Protein AF-A0A0U2VQ79-F1 (afdb_monomer)

Sequence (353 aa):
MLGYTDGTPLDPVVLANYLMDNFPAPSTFLPGEWYLNDLLTRLITDKTAINVFLTDQSNSLQKAWNPIYDEMVNNYYGYTTEMDSLVSRTLLIIQKDGTPLDSVALLKLFKQNVIDMHGTQDFPSPYGVKVWLETLVNENKISGEFGDEQRTALSYNIEQAVREYNNAYWGYDNDTTLPNYFIEYFLGSDHKTPLTNAQIESNILDAAKGWGFYKIYDFFNSGISGGVFYDLSTFSESQKATARVDLSKIFKLLVQFYYDKNFDYTQTPSPFTGANHIWTFFNTKNGSTIGLPTDVDSMYNLFKAQVTQTDLINETTHYSVVAKYLKSLYRFNILGILSVSGELRNWKKWEGQ

Foldseek 3Di:
DPQDDFQDDDDPVSVVVVCVVPFPDDDPVPNRVVVVVVVVVCCVPVVPVVVVVVVVVVVVLLVLQPVVLVLLQVLAQQDQPPDDFLCSQQQVVPPHGLDHDDSVVSVVVNQVCLVVQQPPSSRHHPRNSSVSSVCCVVVVSRCPVVSVVNVVVLLVLLVVLLVLLLLQAQQPDCVPQADPLCQVQFHDPVSRHGDPSVSSVVSLVVVCVVVGSSNNRVCQPPCDPSHSVNSSVRSSVVSLVVLLVLLVLVVVQCCVQPAQDADQPPDPPDPDPCNQVVQLQDDPPRRGNVPGDPGSVSSSVSSSVRVVVDPQADPPCRSSCNSVVSVQQWDQDPVRDIDGGDPVVVVSVVVVD

Mean predicted aligned error: 9.18 Å

pLDDT: mean 86.06, std 10.97, range [53.12, 98.69]

Solvent-accessible surface area (backbone atoms only — not comparable to full-atom values): 19772 Å² total; per-residue (Å²): 110,92,97,60,66,88,54,48,82,91,52,67,66,60,52,48,50,52,50,62,76,70,47,72,78,69,44,101,88,40,64,43,70,62,54,50,50,50,49,51,51,46,48,69,71,70,33,60,68,54,51,52,51,53,48,50,52,52,53,51,49,51,63,60,42,50,63,54,51,55,48,43,60,75,39,37,31,14,76,51,80,94,57,85,28,70,52,42,64,58,56,39,74,83,57,55,62,40,49,76,87,49,71,68,62,36,52,54,49,36,55,50,48,21,62,78,44,59,49,39,92,92,34,42,32,77,55,24,42,67,57,50,54,50,44,36,62,77,68,37,36,41,73,40,52,34,21,50,52,37,49,48,56,50,52,51,51,52,54,49,53,53,50,52,47,56,75,33,41,35,46,63,88,49,90,88,53,58,58,67,66,52,44,70,38,41,27,39,98,80,65,70,50,69,49,54,69,69,57,27,49,51,42,50,57,58,55,24,73,80,77,42,47,26,41,51,36,37,41,41,66,29,89,45,88,81,5,50,57,38,40,49,52,54,33,31,52,50,40,50,54,55,50,38,56,49,49,44,56,50,47,54,52,43,57,74,76,46,57,78,38,78,39,88,86,80,62,84,74,62,96,44,93,54,48,66,62,60,45,34,73,41,32,92,68,69,38,17,30,64,76,44,62,92,45,55,67,57,40,46,55,47,32,64,67,38,44,71,78,32,87,76,33,44,100,84,50,42,38,45,48,48,41,61,53,55,57,42,34,43,45,64,48,99,82,69,47,81,43,74,21,60,59,53,36,50,52,57,56,58,74,74,107

Structure (mmCIF, N/CA/C/O backbone):
data_AF-A0A0U2VQ79-F1
#
_entry.id   AF-A0A0U2VQ79-F1
#
loop_
_atom_site.group_PDB
_atom_site.id
_atom_site.type_symbol
_atom_site.label_atom_id
_atom_site.label_alt_id
_atom_site.label_comp_id
_atom_site.label_asym_id
_atom_site.label_entity_id
_atom_site.label_seq_id
_atom_site.pdbx_PDB_ins_code
_atom_site.Cartn_x
_atom_site.Cartn_y
_atom_site.Cartn_z
_atom_site.occupancy
_atom_site.B_iso_or_equiv
_atom_site.auth_seq_id
_atom_site.auth_comp_id
_atom_site.auth_asym_id
_atom_site.auth_atom_id
_atom_site.pdbx_PDB_model_num
ATOM 1 N N . MET A 1 1 ? 28.833 4.837 -39.004 1.00 56.28 1 MET A N 1
ATOM 2 C CA . MET A 1 1 ? 29.258 4.845 -40.424 1.00 56.28 1 MET A CA 1
ATOM 3 C C . MET A 1 1 ? 29.910 6.184 -40.705 1.00 56.28 1 MET A C 1
ATOM 5 O O . MET A 1 1 ? 29.446 7.175 -40.156 1.00 56.28 1 MET A O 1
ATOM 9 N N . LEU A 1 2 ? 30.977 6.230 -41.503 1.00 53.84 2 LEU A N 1
ATOM 10 C CA . LEU A 1 2 ? 31.525 7.514 -41.949 1.00 53.84 2 LEU A CA 1
ATOM 11 C C . LEU A 1 2 ? 30.471 8.242 -42.800 1.00 53.84 2 LEU A C 1
ATOM 13 O O . LEU A 1 2 ? 29.786 7.603 -43.593 1.00 53.84 2 LEU A O 1
ATOM 17 N N . GLY A 1 3 ? 30.310 9.549 -42.584 1.00 56.59 3 GLY A N 1
ATOM 18 C CA . GLY A 1 3 ? 29.323 10.372 -43.296 1.00 56.59 3 GLY A CA 1
ATOM 19 C C . GLY A 1 3 ? 27.893 10.315 -42.748 1.00 56.59 3 GLY A C 1
ATOM 20 O O . GLY A 1 3 ? 27.002 10.893 -43.361 1.00 56.59 3 GLY A O 1
ATOM 21 N N . TYR A 1 4 ? 27.662 9.652 -41.608 1.00 67.06 4 TYR A N 1
ATOM 22 C CA . TYR A 1 4 ? 26.324 9.477 -41.052 1.00 67.06 4 TYR A CA 1
ATOM 23 C C . TYR A 1 4 ? 26.182 9.996 -39.620 1.00 67.06 4 TYR A C 1
ATOM 25 O O . TYR A 1 4 ? 27.063 9.770 -38.790 1.00 67.06 4 TYR A O 1
ATOM 33 N N . THR A 1 5 ? 25.058 10.652 -39.333 1.00 71.38 5 THR A N 1
ATOM 34 C CA . THR A 1 5 ? 24.719 11.173 -38.003 1.00 71.38 5 THR A CA 1
ATOM 35 C C . THR A 1 5 ? 23.802 10.195 -37.274 1.00 71.38 5 THR A C 1
ATOM 37 O O . THR A 1 5 ? 22.747 9.827 -37.792 1.00 71.38 5 THR A O 1
ATOM 40 N N . ASP A 1 6 ? 24.189 9.790 -36.064 1.00 70.06 6 ASP A N 1
ATOM 41 C CA . ASP A 1 6 ? 23.361 8.950 -35.191 1.00 70.06 6 ASP A CA 1
ATOM 42 C C . ASP A 1 6 ? 21.943 9.538 -35.033 1.00 70.06 6 ASP A C 1
ATOM 44 O O . ASP A 1 6 ? 21.767 10.752 -34.937 1.00 70.06 6 ASP A O 1
ATOM 48 N N . GLY A 1 7 ? 20.920 8.679 -35.016 1.00 72.62 7 GLY A N 1
ATOM 49 C CA . GLY A 1 7 ? 19.528 9.101 -34.827 1.00 72.62 7 GLY A CA 1
ATOM 50 C C . GLY A 1 7 ? 18.811 9.635 -36.072 1.00 72.62 7 GLY A C 1
ATOM 51 O O . GLY A 1 7 ? 17.642 10.003 -35.978 1.00 72.62 7 GLY A O 1
ATOM 52 N N . THR A 1 8 ? 19.457 9.653 -37.240 1.00 78.50 8 THR A N 1
ATOM 53 C CA . THR A 1 8 ? 18.813 10.004 -38.522 1.00 78.50 8 THR A CA 1
ATOM 54 C C . THR A 1 8 ? 18.366 8.738 -39.279 1.00 78.50 8 THR A C 1
ATOM 56 O O . THR A 1 8 ? 18.708 7.646 -38.833 1.00 78.50 8 THR A O 1
ATOM 59 N N . PRO A 1 9 ? 17.549 8.812 -40.354 1.00 79.12 9 PRO A N 1
ATOM 60 C CA . PRO A 1 9 ? 17.255 7.680 -41.253 1.00 79.12 9 PRO A CA 1
ATOM 61 C C . PRO A 1 9 ? 18.354 7.477 -42.306 1.00 79.12 9 PRO A C 1
ATOM 63 O O . PRO A 1 9 ? 18.990 8.443 -42.731 1.00 79.12 9 PRO A O 1
ATOM 66 N N . LEU A 1 10 ? 18.694 6.226 -42.650 1.00 78.00 10 LEU A N 1
ATOM 67 C CA . LEU A 1 10 ? 19.773 5.951 -43.613 1.00 78.00 10 LEU A CA 1
ATOM 68 C C . LEU A 1 10 ? 19.286 6.366 -44.999 1.00 78.00 10 LEU A C 1
ATOM 70 O O . LEU A 1 10 ? 18.358 5.751 -45.517 1.00 78.00 10 LEU A O 1
ATOM 74 N N . ASP A 1 11 ? 19.903 7.393 -45.583 1.00 80.19 11 ASP A N 1
ATOM 75 C CA . ASP A 1 11 ? 19.581 7.855 -46.932 1.00 80.19 11 ASP A CA 1
ATOM 76 C C . ASP A 1 11 ? 20.452 7.108 -47.962 1.00 80.19 11 ASP A C 1
ATOM 78 O O . ASP A 1 11 ? 21.676 7.300 -47.991 1.00 80.19 11 ASP A O 1
ATOM 82 N N . PRO A 1 12 ? 19.853 6.259 -48.821 1.00 75.62 12 PRO A N 1
ATOM 83 C CA . PRO A 1 12 ? 20.589 5.524 -49.843 1.00 75.62 12 PRO A CA 1
ATOM 84 C C . PRO A 1 12 ? 21.322 6.430 -50.836 1.00 75.62 12 PRO A C 1
ATOM 86 O O . PRO A 1 12 ? 22.370 6.036 -51.340 1.00 75.62 12 PRO A O 1
ATOM 89 N N . VAL A 1 13 ? 20.805 7.632 -51.114 1.00 79.25 13 VAL A N 1
ATOM 90 C CA . VAL A 1 13 ? 21.426 8.602 -52.029 1.00 79.25 13 VAL A CA 1
ATOM 91 C C . VAL A 1 13 ? 22.680 9.191 -51.397 1.00 79.25 13 VAL A C 1
ATOM 93 O O . VAL A 1 13 ? 23.719 9.261 -52.046 1.00 79.25 13 VAL A O 1
ATOM 96 N N . VAL A 1 14 ? 22.619 9.556 -50.114 1.00 79.31 14 VAL A N 1
ATOM 97 C CA . VAL A 1 14 ? 23.795 10.034 -49.367 1.00 79.31 14 VAL A CA 1
ATOM 98 C C . VAL A 1 14 ? 24.856 8.940 -49.282 1.00 79.31 14 VAL A C 1
ATOM 100 O O . VAL A 1 14 ? 26.033 9.209 -49.513 1.00 79.31 14 VAL A O 1
ATOM 103 N N . LEU A 1 15 ? 24.447 7.697 -49.008 1.00 75.56 15 LEU A N 1
ATOM 104 C CA . LEU A 1 15 ? 25.361 6.559 -48.946 1.00 75.56 15 LEU A CA 1
ATOM 105 C C . LEU A 1 15 ? 26.009 6.275 -50.311 1.00 75.56 15 LEU A C 1
ATOM 107 O O . LEU A 1 15 ? 27.212 6.026 -50.378 1.00 75.56 15 LEU A O 1
ATOM 111 N N . ALA A 1 16 ? 25.230 6.343 -51.393 1.00 74.38 16 ALA A N 1
ATOM 112 C CA . ALA A 1 16 ? 25.722 6.174 -52.756 1.00 74.38 16 ALA A CA 1
ATOM 113 C C . ALA A 1 16 ? 26.708 7.283 -53.145 1.00 74.38 16 ALA A C 1
ATOM 115 O O . ALA A 1 16 ? 27.793 6.973 -53.631 1.00 74.38 16 ALA A O 1
ATOM 116 N N . ASN A 1 17 ? 26.383 8.549 -52.863 1.00 74.75 17 ASN A N 1
ATOM 117 C CA . ASN A 1 17 ? 27.276 9.681 -53.119 1.00 74.75 17 ASN A CA 1
ATOM 118 C C . ASN A 1 17 ? 28.575 9.553 -52.318 1.00 74.75 17 ASN A C 1
ATOM 120 O O . ASN A 1 17 ? 29.653 9.678 -52.883 1.00 74.75 17 ASN A O 1
ATOM 124 N N . TYR A 1 18 ? 28.495 9.200 -51.031 1.00 76.12 18 TYR A N 1
ATOM 125 C CA . TYR A 1 18 ? 29.682 8.964 -50.211 1.00 76.12 18 TYR A CA 1
ATOM 126 C C . TYR A 1 18 ? 30.560 7.844 -50.784 1.00 76.12 18 TYR A C 1
ATOM 128 O O . TYR A 1 18 ? 31.778 7.996 -50.867 1.00 76.12 18 TYR A O 1
ATOM 136 N N . LEU A 1 19 ? 29.957 6.726 -51.204 1.00 74.81 19 LEU A N 1
ATOM 137 C CA . LEU A 1 19 ? 30.685 5.630 -51.842 1.00 74.81 19 LEU A CA 1
ATOM 138 C C . LEU A 1 19 ? 31.345 6.074 -53.148 1.00 74.81 19 LEU A C 1
ATOM 140 O O . LEU A 1 19 ? 32.495 5.713 -53.363 1.00 74.81 19 LEU A O 1
ATOM 144 N N . MET A 1 20 ? 30.654 6.854 -53.984 1.00 72.06 20 MET A N 1
ATOM 145 C CA . MET A 1 20 ? 31.192 7.386 -55.240 1.00 72.06 20 MET A CA 1
ATOM 146 C C . MET A 1 20 ? 32.350 8.363 -55.009 1.00 72.06 20 MET A C 1
ATOM 148 O O . MET A 1 20 ? 33.389 8.230 -55.651 1.00 72.06 20 MET A O 1
ATOM 152 N N . ASP A 1 21 ? 32.202 9.291 -54.064 1.00 74.81 21 ASP A N 1
ATOM 153 C CA . ASP A 1 21 ? 33.193 10.329 -53.757 1.00 74.81 21 ASP A CA 1
ATOM 154 C C . ASP A 1 21 ? 34.465 9.762 -53.109 1.00 74.81 21 ASP A C 1
ATOM 156 O O . ASP A 1 21 ? 35.544 10.345 -53.221 1.00 74.81 21 ASP A O 1
ATOM 160 N N . ASN A 1 22 ? 34.348 8.621 -52.423 1.00 71.06 22 ASN A N 1
ATOM 161 C CA . ASN A 1 22 ? 35.454 7.959 -51.728 1.00 71.06 22 ASN A CA 1
ATOM 162 C C . ASN A 1 22 ? 35.944 6.695 -52.452 1.00 71.06 22 ASN A C 1
ATOM 164 O O . ASN A 1 22 ? 36.830 6.002 -51.941 1.00 71.06 22 ASN A O 1
ATOM 168 N N . PHE A 1 23 ? 35.396 6.378 -53.631 1.00 68.69 23 PHE A N 1
ATOM 169 C CA . PHE A 1 23 ? 35.892 5.266 -54.432 1.00 68.69 23 PHE A CA 1
ATOM 170 C C . PHE A 1 23 ? 37.221 5.653 -55.095 1.00 68.69 23 PHE A C 1
ATOM 172 O O . PHE A 1 23 ? 37.345 6.763 -55.620 1.00 68.69 23 PHE A O 1
ATOM 179 N N . PRO A 1 24 ? 38.236 4.770 -55.107 1.00 63.78 24 PRO A N 1
ATOM 180 C CA . PRO A 1 24 ? 39.500 5.073 -55.764 1.00 63.78 24 PRO A CA 1
ATOM 181 C C . PRO A 1 24 ? 39.287 5.413 -57.245 1.00 63.78 24 PRO A C 1
ATOM 183 O O . PRO A 1 24 ? 38.556 4.718 -57.954 1.00 63.78 24 PRO A O 1
ATOM 186 N N . ALA A 1 25 ? 39.952 6.480 -57.705 1.00 60.94 25 ALA A N 1
ATOM 187 C CA . ALA A 1 25 ? 39.868 6.932 -59.088 1.00 60.94 25 ALA A CA 1
ATOM 188 C C . ALA A 1 25 ? 40.227 5.785 -60.055 1.00 60.94 25 ALA A C 1
ATOM 190 O O . ALA A 1 25 ? 41.195 5.055 -59.800 1.00 60.94 25 ALA A O 1
ATOM 191 N N . PRO A 1 26 ? 39.477 5.614 -61.160 1.00 57.09 26 PRO A N 1
ATOM 192 C CA . PRO A 1 26 ? 39.727 4.532 -62.097 1.00 57.09 26 PRO A CA 1
ATOM 193 C C . PRO A 1 26 ? 41.162 4.609 -62.624 1.00 57.09 26 PRO A C 1
ATOM 195 O O . PRO A 1 26 ? 41.611 5.639 -63.124 1.00 57.09 26 PRO A O 1
ATOM 198 N N . SER A 1 27 ? 41.885 3.497 -62.506 1.00 59.81 27 SER A N 1
ATOM 199 C CA . SER A 1 27 ? 43.214 3.324 -63.093 1.00 59.81 27 SER A CA 1
ATOM 200 C C . SER A 1 27 ? 43.153 2.226 -64.147 1.00 59.81 27 SER A C 1
ATOM 202 O O . SER A 1 27 ? 42.237 1.404 -64.148 1.00 59.81 27 SER A O 1
ATOM 204 N N . THR A 1 28 ? 44.158 2.148 -65.019 1.00 56.41 28 THR A N 1
ATOM 205 C CA . THR A 1 28 ? 44.289 1.065 -66.010 1.00 56.41 28 THR A CA 1
ATOM 206 C C . THR A 1 28 ? 44.325 -0.342 -65.393 1.00 56.41 28 THR A C 1
ATOM 208 O O . THR A 1 28 ? 44.163 -1.318 -66.118 1.00 56.41 28 THR A O 1
ATOM 211 N N . PHE A 1 29 ? 44.492 -0.456 -64.069 1.00 53.12 29 PHE A N 1
ATOM 212 C CA . PHE A 1 29 ? 44.513 -1.708 -63.307 1.00 53.12 29 PHE A CA 1
ATOM 213 C C . PHE A 1 29 ? 43.265 -1.938 -62.434 1.00 53.12 29 PHE A C 1
ATOM 215 O O . PHE A 1 29 ? 43.094 -3.031 -61.900 1.00 53.12 29 PHE A O 1
ATOM 222 N N . LEU A 1 30 ? 42.387 -0.940 -62.288 1.00 55.38 30 LEU A N 1
ATOM 223 C CA . LEU A 1 30 ? 41.153 -1.007 -61.499 1.00 55.38 30 LEU A CA 1
ATOM 224 C C . LEU A 1 30 ? 40.016 -0.349 -62.299 1.00 55.38 30 LEU A C 1
ATOM 226 O O . LEU A 1 30 ? 39.848 0.872 -62.211 1.00 55.38 30 LEU A O 1
ATOM 230 N N . PRO A 1 31 ? 39.232 -1.118 -63.084 1.00 54.91 31 PRO A N 1
ATOM 231 C CA . PRO A 1 31 ? 38.035 -0.604 -63.744 1.00 54.91 31 PRO A CA 1
ATOM 232 C C . PRO A 1 31 ? 36.967 -0.337 -62.670 1.00 54.91 31 PRO A C 1
ATOM 234 O O . PRO A 1 31 ? 36.171 -1.211 -62.331 1.00 54.91 31 PRO A O 1
ATOM 237 N N . GLY A 1 32 ? 37.020 0.862 -62.082 1.00 58.91 32 GLY A N 1
ATOM 238 C CA . GLY A 1 32 ? 36.344 1.230 -60.831 1.00 58.91 32 GLY A CA 1
ATOM 239 C C . GLY A 1 32 ? 34.851 0.889 -60.759 1.00 58.91 32 GLY A C 1
ATOM 240 O O . GLY A 1 32 ? 34.392 0.419 -59.724 1.00 58.91 32 GLY A O 1
ATOM 241 N N . GLU A 1 33 ? 34.103 1.020 -61.856 1.00 59.50 33 GLU A N 1
ATOM 242 C CA . GLU A 1 33 ? 32.654 0.750 -61.880 1.00 59.50 33 GLU A CA 1
ATOM 243 C C . GLU A 1 33 ? 32.308 -0.748 -61.798 1.00 59.50 33 GLU A C 1
ATOM 245 O O . GLU A 1 33 ? 31.389 -1.144 -61.080 1.00 59.50 33 GLU A O 1
ATOM 250 N N . TRP A 1 34 ? 33.072 -1.607 -62.483 1.00 64.06 34 TRP A N 1
ATOM 251 C CA . TRP A 1 34 ? 32.856 -3.060 -62.464 1.00 64.06 34 TRP A CA 1
ATOM 252 C C . TRP A 1 34 ? 33.259 -3.674 -61.126 1.00 64.06 34 TRP A C 1
ATOM 254 O O . TRP A 1 34 ? 32.593 -4.585 -60.639 1.00 64.06 34 TRP A O 1
ATOM 264 N N . TYR A 1 35 ? 34.316 -3.141 -60.511 1.00 66.50 35 TYR A N 1
ATOM 265 C CA . TYR A 1 35 ? 34.757 -3.570 -59.188 1.00 66.50 35 TYR A CA 1
ATOM 266 C C . TYR A 1 35 ? 33.767 -3.151 -58.092 1.00 66.50 35 TYR A C 1
ATOM 268 O O . TYR A 1 35 ? 33.509 -3.928 -57.178 1.00 66.50 35 TYR A O 1
ATOM 276 N N . LEU A 1 36 ? 33.158 -1.962 -58.200 1.00 69.50 36 LEU A N 1
ATOM 277 C CA . LEU A 1 36 ? 32.074 -1.542 -57.308 1.00 69.50 36 LEU A CA 1
ATOM 278 C C . LEU A 1 36 ? 30.842 -2.451 -57.448 1.00 69.50 36 LEU A C 1
ATOM 280 O O . LEU A 1 36 ? 30.275 -2.862 -56.439 1.00 69.50 36 LEU A O 1
ATOM 284 N N . ASN A 1 37 ? 30.449 -2.806 -58.675 1.00 73.69 37 ASN A N 1
ATOM 285 C CA . ASN A 1 37 ? 29.340 -3.732 -58.914 1.00 73.69 37 ASN A CA 1
ATOM 286 C C . ASN A 1 37 ? 29.623 -5.133 -58.335 1.00 73.69 37 ASN A C 1
ATOM 288 O O . ASN A 1 37 ? 28.789 -5.673 -57.607 1.00 73.69 37 ASN A O 1
ATOM 292 N N . ASP A 1 38 ? 30.813 -5.696 -58.578 1.00 74.19 38 ASP A N 1
ATOM 293 C CA . ASP A 1 38 ? 31.221 -6.979 -57.987 1.00 74.19 38 ASP A CA 1
ATOM 294 C C . ASP A 1 38 ? 31.243 -6.914 -56.451 1.00 74.19 38 ASP A C 1
ATOM 296 O O . ASP A 1 38 ? 30.706 -7.797 -55.785 1.00 74.19 38 ASP A O 1
ATOM 300 N N . LEU A 1 39 ? 31.770 -5.829 -55.872 1.00 75.06 39 LEU A N 1
ATOM 301 C CA . LEU A 1 39 ? 31.784 -5.603 -54.425 1.00 75.06 39 LEU A CA 1
ATOM 302 C C . LEU A 1 39 ? 30.369 -5.554 -53.834 1.00 75.06 39 LEU A C 1
ATOM 304 O O . LEU A 1 39 ? 30.097 -6.247 -52.854 1.00 75.06 39 LEU A O 1
ATOM 308 N N . LEU A 1 40 ? 29.462 -4.764 -54.417 1.00 77.00 40 LEU A N 1
ATOM 309 C CA . LEU A 1 40 ? 28.067 -4.668 -53.972 1.00 77.00 40 LEU A CA 1
ATOM 310 C C . LEU A 1 40 ? 27.341 -6.009 -54.134 1.00 77.00 40 LEU A C 1
ATOM 312 O O . LEU A 1 40 ? 26.642 -6.448 -53.220 1.00 77.00 40 LEU A O 1
ATOM 316 N N . THR A 1 41 ? 27.565 -6.703 -55.251 1.00 80.12 41 THR A N 1
ATOM 317 C CA . THR A 1 41 ? 27.016 -8.041 -55.500 1.00 80.12 41 THR A CA 1
ATOM 318 C C . THR A 1 41 ? 27.511 -9.035 -54.450 1.00 80.12 41 THR A C 1
ATOM 320 O O . THR A 1 41 ? 26.708 -9.766 -53.867 1.00 80.12 41 THR A O 1
ATOM 323 N N . ARG A 1 42 ? 28.808 -9.035 -54.122 1.00 78.19 42 ARG A N 1
ATOM 324 C CA . ARG A 1 42 ? 29.381 -9.886 -53.068 1.00 78.19 42 ARG A CA 1
ATOM 325 C C . ARG A 1 42 ? 28.838 -9.532 -51.686 1.00 78.19 42 ARG A C 1
ATOM 327 O O . ARG A 1 42 ? 28.465 -10.447 -50.958 1.00 78.19 42 ARG A O 1
ATOM 334 N N . LEU A 1 43 ? 28.711 -8.246 -51.347 1.00 75.62 43 LEU A N 1
ATOM 335 C CA . LEU A 1 43 ? 28.105 -7.790 -50.087 1.00 75.62 43 LEU A CA 1
ATOM 336 C C . LEU A 1 43 ? 26.675 -8.323 -49.913 1.00 75.62 43 LEU A C 1
ATOM 338 O O . LEU A 1 43 ? 26.330 -8.804 -48.833 1.00 75.62 43 LEU A O 1
ATOM 342 N N . ILE A 1 44 ? 25.868 -8.287 -50.978 1.00 79.50 44 ILE A N 1
ATOM 343 C CA . ILE A 1 44 ? 24.479 -8.769 -50.975 1.00 79.5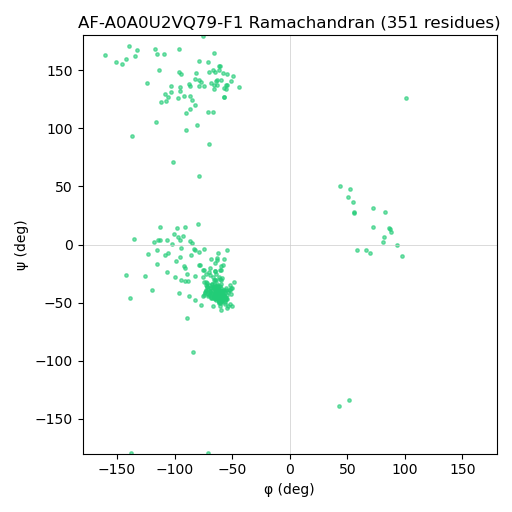0 44 ILE A CA 1
ATOM 344 C C . ILE A 1 44 ? 24.407 -10.306 -50.924 1.00 79.50 44 ILE A C 1
ATOM 346 O O . ILE A 1 44 ? 23.538 -10.858 -50.244 1.00 79.50 44 ILE A O 1
ATOM 350 N N . THR A 1 45 ? 25.303 -11.004 -51.631 1.00 82.50 45 THR A N 1
ATOM 351 C CA . THR A 1 45 ? 25.208 -12.461 -51.843 1.00 82.50 45 THR A CA 1
ATOM 352 C C . THR A 1 45 ? 25.862 -13.279 -50.723 1.00 82.50 45 THR A C 1
ATOM 354 O O . THR A 1 45 ? 25.262 -14.238 -50.247 1.00 82.50 45 THR A O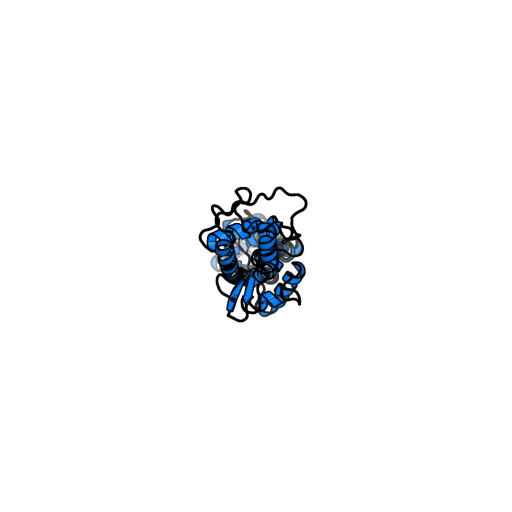 1
ATOM 357 N N . ASP A 1 46 ? 27.062 -12.896 -50.272 1.00 83.19 46 ASP A N 1
ATOM 358 C CA . ASP A 1 46 ? 27.802 -13.555 -49.178 1.00 83.19 46 ASP A CA 1
ATOM 359 C C . ASP A 1 46 ? 27.156 -13.244 -47.814 1.00 83.19 46 ASP A C 1
ATOM 361 O O . ASP A 1 46 ? 27.082 -14.087 -46.923 1.00 83.19 46 ASP A O 1
ATOM 365 N N . LYS A 1 47 ? 26.614 -12.027 -47.654 1.00 81.44 47 LYS A N 1
ATOM 366 C CA . LYS A 1 47 ? 25.989 -11.512 -46.420 1.00 81.44 47 LYS A CA 1
ATOM 367 C C . LYS A 1 47 ? 26.894 -11.486 -45.186 1.00 81.44 47 LYS A C 1
ATOM 369 O O . LYS A 1 47 ? 26.472 -10.937 -44.175 1.00 81.44 47 LYS A O 1
ATOM 374 N N . THR A 1 48 ? 28.129 -11.990 -45.239 1.00 86.00 48 THR A N 1
ATOM 375 C CA . THR A 1 48 ? 29.065 -11.982 -44.103 1.00 86.00 48 THR A CA 1
ATOM 376 C C . THR A 1 48 ? 29.222 -10.583 -43.498 1.00 86.00 48 THR A C 1
ATOM 378 O O . THR A 1 48 ? 28.997 -10.405 -42.304 1.00 86.00 48 THR A O 1
ATOM 381 N N . ALA A 1 49 ? 29.504 -9.562 -44.314 1.00 78.06 49 ALA A N 1
ATOM 382 C CA . ALA A 1 49 ? 29.631 -8.181 -43.836 1.00 78.06 49 ALA A CA 1
ATOM 383 C C . ALA A 1 49 ? 28.315 -7.612 -43.270 1.00 78.06 49 ALA A C 1
ATOM 385 O O . ALA A 1 49 ? 28.335 -6.896 -42.271 1.00 78.06 49 ALA A O 1
ATOM 386 N N . ILE A 1 50 ? 27.171 -7.964 -43.869 1.00 82.25 50 ILE A N 1
ATOM 387 C CA . ILE A 1 50 ? 25.843 -7.564 -43.378 1.00 82.25 50 ILE A CA 1
ATOM 388 C C . ILE A 1 50 ? 25.585 -8.196 -42.005 1.00 82.25 50 ILE A C 1
ATOM 390 O O . ILE A 1 50 ? 25.163 -7.508 -41.083 1.00 82.25 50 ILE A O 1
ATOM 394 N N . ASN A 1 51 ? 25.890 -9.481 -41.831 1.00 86.75 51 ASN A N 1
ATOM 395 C CA . ASN A 1 51 ? 25.715 -10.186 -40.562 1.00 86.75 51 ASN A CA 1
ATOM 396 C C . ASN A 1 51 ? 26.641 -9.643 -39.465 1.00 86.75 51 ASN A C 1
ATOM 398 O O . ASN A 1 51 ? 26.205 -9.510 -38.321 1.00 86.75 51 ASN A O 1
ATOM 402 N N . VAL A 1 52 ? 27.887 -9.290 -39.802 1.00 87.75 52 VAL A N 1
ATOM 403 C CA . VAL A 1 52 ? 28.804 -8.602 -38.876 1.00 87.75 52 VAL A CA 1
ATOM 404 C C . VAL A 1 52 ? 28.213 -7.258 -38.455 1.00 87.75 52 VAL A C 1
ATOM 406 O O . VAL A 1 52 ? 28.075 -7.007 -37.263 1.00 87.75 52 VAL A O 1
ATOM 409 N N . PHE A 1 53 ? 27.755 -6.444 -39.410 1.00 84.06 53 PHE A N 1
ATOM 410 C CA . PHE A 1 53 ? 27.107 -5.167 -39.114 1.00 84.06 53 PHE A CA 1
ATOM 411 C C . PHE A 1 53 ? 25.876 -5.330 -38.209 1.00 84.06 53 PHE A C 1
ATOM 413 O O . PHE A 1 53 ? 25.752 -4.625 -37.211 1.00 84.06 53 PHE A O 1
ATOM 420 N N . LEU A 1 54 ? 24.983 -6.279 -38.508 1.00 85.75 54 LEU A N 1
ATOM 421 C CA . LEU A 1 54 ? 23.798 -6.557 -37.688 1.00 85.75 54 LEU A CA 1
ATOM 422 C C . LEU A 1 54 ? 24.171 -7.019 -36.272 1.00 85.75 54 LEU A C 1
ATOM 424 O O . LEU A 1 54 ? 23.530 -6.618 -35.298 1.00 85.75 54 LEU A O 1
ATOM 428 N N . THR A 1 55 ? 25.228 -7.824 -36.148 1.00 89.31 55 THR A N 1
ATOM 429 C CA . THR A 1 55 ? 25.766 -8.257 -34.852 1.00 89.31 55 THR A CA 1
ATOM 430 C C . THR A 1 55 ? 26.301 -7.065 -34.061 1.00 89.31 55 THR A C 1
ATOM 432 O O . THR A 1 55 ? 25.973 -6.914 -32.884 1.00 89.31 55 THR A O 1
ATOM 435 N N . ASP A 1 56 ? 27.047 -6.168 -34.707 1.00 87.38 56 ASP A N 1
ATOM 436 C CA . ASP A 1 56 ? 27.566 -4.949 -34.084 1.00 87.38 56 ASP A CA 1
ATOM 437 C C . ASP A 1 56 ? 26.442 -4.007 -33.637 1.00 87.38 56 ASP A C 1
ATOM 439 O O . ASP A 1 56 ? 26.494 -3.478 -32.525 1.00 87.38 56 ASP A O 1
ATOM 443 N N . GLN A 1 57 ? 25.386 -3.846 -34.445 1.00 85.00 57 GLN A N 1
ATOM 444 C CA . GLN A 1 57 ? 24.197 -3.081 -34.056 1.00 85.00 57 GLN A CA 1
ATOM 445 C C . GLN A 1 57 ? 23.508 -3.698 -32.832 1.00 85.00 57 GLN A C 1
ATOM 447 O O . GLN A 1 57 ? 23.180 -2.984 -31.884 1.00 85.00 57 GLN A O 1
ATOM 452 N N . SER A 1 58 ? 23.341 -5.025 -32.805 1.00 86.75 58 SER A N 1
ATOM 453 C CA . SER A 1 58 ? 22.754 -5.719 -31.653 1.00 86.75 58 SER A CA 1
ATOM 454 C C . SER A 1 58 ? 23.601 -5.544 -30.388 1.00 86.75 58 SER A C 1
ATOM 456 O O . SER A 1 58 ? 23.060 -5.249 -29.322 1.00 86.75 58 SER A O 1
ATOM 458 N N . ASN A 1 59 ? 24.926 -5.663 -30.503 1.00 88.38 59 ASN A N 1
ATOM 459 C CA . ASN A 1 59 ? 25.858 -5.455 -29.395 1.00 88.38 59 ASN A CA 1
ATOM 460 C C . ASN A 1 59 ? 25.838 -4.007 -28.889 1.00 88.38 59 ASN A C 1
ATOM 462 O O . ASN A 1 59 ? 25.876 -3.773 -27.682 1.00 88.38 59 ASN A O 1
ATOM 466 N N . SER A 1 60 ? 25.765 -3.029 -29.795 1.00 86.88 60 SER A N 1
ATOM 467 C CA . SER A 1 60 ? 25.662 -1.613 -29.437 1.00 86.88 60 SER A CA 1
ATOM 468 C C . SER A 1 60 ? 24.359 -1.310 -28.702 1.00 86.88 60 SER A C 1
ATOM 470 O O . SER A 1 60 ? 24.375 -0.606 -27.696 1.00 86.88 60 SER A O 1
ATOM 472 N N . LEU A 1 61 ? 23.240 -1.869 -29.165 1.00 89.69 61 LEU A N 1
ATOM 473 C CA . LEU A 1 61 ? 21.952 -1.701 -28.502 1.00 89.69 61 LEU A CA 1
ATOM 474 C C . LEU A 1 61 ? 21.943 -2.340 -27.110 1.00 89.69 61 LEU A C 1
ATOM 476 O O . LEU A 1 61 ? 21.468 -1.717 -26.170 1.00 89.69 61 LEU A O 1
ATOM 480 N N . GLN A 1 62 ? 22.520 -3.534 -26.945 1.00 89.94 62 GLN A N 1
ATOM 481 C CA . GLN A 1 62 ? 22.645 -4.156 -25.622 1.00 89.94 62 GLN A CA 1
ATOM 482 C C . GLN A 1 62 ? 23.455 -3.278 -24.655 1.00 89.94 62 GLN A C 1
ATOM 484 O O . GLN A 1 62 ? 23.076 -3.119 -23.497 1.00 89.94 62 GLN A O 1
ATOM 489 N N . LYS A 1 63 ? 24.551 -2.670 -25.129 1.00 90.44 63 LYS A N 1
ATOM 490 C CA . LYS A 1 63 ? 25.363 -1.744 -24.323 1.00 90.44 63 LYS A CA 1
ATOM 491 C C . LYS A 1 63 ? 24.590 -0.492 -23.910 1.00 90.44 63 LYS A C 1
ATOM 493 O O . LYS A 1 63 ? 24.777 -0.038 -22.789 1.00 90.44 63 LYS A O 1
ATOM 498 N N . ALA A 1 64 ? 23.743 0.044 -24.789 1.00 90.44 64 ALA A N 1
ATOM 499 C CA . ALA A 1 64 ? 22.879 1.180 -24.470 1.00 90.44 64 ALA A CA 1
ATOM 500 C C . ALA A 1 64 ? 21.726 0.794 -23.529 1.00 90.44 64 ALA A C 1
ATOM 502 O O . ALA A 1 64 ? 21.317 1.602 -22.711 1.00 90.44 64 ALA A O 1
ATOM 503 N N . TRP A 1 65 ? 21.221 -0.439 -23.623 1.00 93.94 65 TRP A N 1
ATOM 504 C CA . TRP A 1 65 ? 20.110 -0.943 -22.815 1.00 93.94 65 TRP A CA 1
ATOM 505 C C . TRP A 1 65 ? 20.486 -1.226 -21.357 1.00 93.94 65 TRP A C 1
ATOM 507 O O . TRP A 1 65 ? 19.705 -0.920 -20.464 1.00 93.94 65 TRP A O 1
ATOM 517 N N . ASN A 1 66 ? 21.662 -1.808 -21.098 1.00 91.94 66 ASN A N 1
ATOM 518 C CA . ASN A 1 66 ? 22.015 -2.254 -19.744 1.00 91.94 66 ASN A CA 1
ATOM 519 C C . ASN A 1 66 ? 21.920 -1.138 -18.678 1.00 91.94 66 ASN A C 1
ATOM 521 O O . ASN A 1 66 ? 21.272 -1.382 -17.666 1.00 91.94 66 ASN A O 1
ATOM 525 N N . PRO A 1 67 ? 22.453 0.085 -18.892 1.00 91.00 67 PRO A N 1
ATOM 526 C CA . PRO A 1 67 ? 22.315 1.164 -17.911 1.00 91.00 67 PRO A CA 1
ATOM 527 C C . PRO A 1 67 ? 20.859 1.576 -17.655 1.00 91.00 67 PRO A C 1
ATOM 529 O O . PRO A 1 67 ? 20.496 1.850 -16.517 1.00 91.00 67 PRO A O 1
ATOM 532 N N . ILE A 1 68 ? 20.021 1.574 -18.699 1.00 94.44 68 ILE A N 1
ATOM 533 C CA . ILE A 1 68 ? 18.580 1.872 -18.605 1.00 94.44 68 ILE A CA 1
ATOM 534 C C . ILE A 1 68 ? 17.902 0.847 -17.710 1.00 94.44 68 ILE A C 1
ATOM 536 O O . ILE A 1 68 ? 17.187 1.197 -16.776 1.00 94.44 68 ILE A O 1
ATOM 540 N N . TYR A 1 69 ? 18.168 -0.428 -17.981 1.00 94.75 69 TYR A N 1
ATOM 541 C CA . TYR A 1 69 ? 17.629 -1.528 -17.205 1.00 94.75 69 TYR A CA 1
ATOM 542 C C . TYR A 1 69 ? 18.070 -1.462 -15.737 1.00 94.75 69 TYR A C 1
ATOM 544 O O . TYR A 1 69 ? 17.233 -1.593 -14.847 1.00 94.75 69 TYR A O 1
ATOM 552 N N . ASP A 1 70 ? 19.356 -1.217 -15.478 1.00 93.38 70 ASP A N 1
ATOM 553 C CA . ASP A 1 70 ? 19.887 -1.117 -14.116 1.00 93.38 70 ASP A CA 1
ATOM 554 C C . ASP A 1 70 ? 19.225 0.038 -13.344 1.00 93.38 70 ASP A C 1
ATOM 556 O O . ASP A 1 70 ? 18.840 -0.120 -12.184 1.00 93.38 70 ASP A O 1
ATOM 560 N N . GLU A 1 71 ? 19.026 1.191 -13.988 1.00 93.12 71 GLU A N 1
ATOM 561 C CA . GLU A 1 71 ? 18.341 2.331 -13.375 1.00 93.12 71 GLU A CA 1
ATOM 562 C C . GLU A 1 71 ? 16.851 2.050 -13.127 1.00 93.12 71 GLU A C 1
ATOM 564 O O . GLU A 1 71 ? 16.330 2.402 -12.065 1.00 93.12 71 GLU A O 1
ATOM 569 N N . MET A 1 72 ? 16.172 1.361 -14.050 1.00 94.25 72 MET A N 1
ATOM 570 C CA . MET A 1 72 ? 14.785 0.925 -13.858 1.00 94.25 72 MET A CA 1
ATOM 571 C C . MET A 1 72 ? 14.663 -0.014 -12.658 1.00 94.25 72 MET A C 1
ATOM 573 O O . MET A 1 72 ? 13.806 0.200 -11.807 1.00 94.25 72 MET A O 1
ATOM 577 N N . VAL A 1 73 ? 15.539 -1.019 -12.547 1.00 94.38 73 VAL A N 1
ATOM 578 C CA . VAL A 1 73 ? 15.546 -1.968 -11.421 1.00 94.38 73 VAL A CA 1
ATOM 579 C C . VAL A 1 73 ? 15.702 -1.245 -10.082 1.00 94.38 73 VAL A C 1
ATOM 581 O O . VAL A 1 73 ? 15.034 -1.610 -9.116 1.00 94.38 73 VAL A O 1
ATOM 584 N N . ASN A 1 74 ? 16.531 -0.201 -10.023 1.00 92.31 74 ASN A N 1
ATOM 585 C CA . ASN A 1 74 ? 16.752 0.571 -8.797 1.00 92.31 74 ASN A CA 1
ATOM 586 C C . ASN A 1 74 ? 15.547 1.422 -8.371 1.00 92.31 74 ASN A C 1
ATOM 588 O O . ASN A 1 74 ? 15.438 1.759 -7.194 1.00 92.31 74 ASN A O 1
ATOM 592 N N . ASN A 1 75 ? 14.659 1.772 -9.302 1.00 93.81 75 ASN A N 1
ATOM 593 C CA . ASN A 1 75 ? 13.488 2.609 -9.031 1.00 93.81 75 ASN A CA 1
ATOM 594 C C . ASN A 1 75 ? 12.172 1.818 -9.018 1.00 93.81 75 ASN A C 1
ATOM 596 O O . ASN A 1 75 ? 11.138 2.366 -8.657 1.00 93.81 75 ASN A O 1
ATOM 600 N N . TYR A 1 76 ? 12.192 0.540 -9.395 1.00 95.88 76 TYR A N 1
ATOM 601 C CA . TYR A 1 76 ? 10.996 -0.280 -9.546 1.00 95.88 76 TYR A CA 1
ATOM 602 C C . TYR A 1 76 ? 10.572 -0.948 -8.232 1.00 95.88 76 TYR A C 1
ATOM 604 O O . TYR A 1 76 ? 11.271 -1.805 -7.685 1.00 95.88 76 TYR A O 1
ATOM 612 N N . TYR A 1 77 ? 9.381 -0.589 -7.751 1.00 96.94 77 TYR A N 1
ATOM 613 C CA . TYR A 1 77 ? 8.785 -1.081 -6.505 1.00 96.94 77 TYR A CA 1
ATOM 614 C C . TYR A 1 77 ? 7.737 -2.184 -6.734 1.00 96.94 77 TYR A C 1
ATOM 616 O O . TYR A 1 77 ? 7.054 -2.609 -5.801 1.00 96.94 77 TYR A O 1
ATOM 624 N N . GLY A 1 78 ? 7.623 -2.685 -7.968 1.00 95.69 78 GLY A N 1
ATOM 625 C CA . GLY A 1 78 ? 6.677 -3.746 -8.317 1.00 95.69 78 GLY A CA 1
ATOM 626 C C . GLY A 1 78 ? 5.342 -3.248 -8.846 1.00 95.69 78 GLY A C 1
ATOM 627 O O . GLY A 1 78 ? 4.490 -4.073 -9.145 1.00 95.69 78 GLY A O 1
ATOM 628 N N . TYR A 1 79 ? 5.136 -1.936 -8.941 1.00 94.50 79 TYR A N 1
ATOM 629 C CA . TYR A 1 79 ? 3.909 -1.362 -9.479 1.00 94.50 79 TYR A CA 1
ATOM 630 C C . TYR A 1 79 ? 4.029 -1.240 -11.004 1.00 94.50 79 TYR A C 1
ATOM 632 O O . TYR A 1 79 ? 5.068 -0.809 -11.505 1.00 94.50 79 TYR A O 1
ATOM 640 N N . THR A 1 80 ? 2.985 -1.611 -11.739 1.00 85.56 80 THR A N 1
ATOM 641 C CA . THR A 1 80 ? 2.917 -1.574 -13.214 1.00 85.56 80 THR A CA 1
ATOM 642 C C . THR A 1 80 ? 1.544 -1.158 -13.744 1.00 85.56 80 THR A C 1
ATOM 644 O O . THR A 1 80 ? 1.455 -0.604 -14.839 1.00 85.56 80 THR A O 1
ATOM 647 N N . THR A 1 81 ? 0.466 -1.381 -12.987 1.00 68.31 81 THR A N 1
ATOM 648 C CA . THR A 1 81 ? -0.877 -0.897 -13.335 1.00 68.31 81 THR A CA 1
ATOM 649 C C . THR A 1 81 ? -1.048 0.585 -12.999 1.00 68.31 81 THR A C 1
ATOM 651 O O . THR A 1 81 ? -0.592 1.028 -11.950 1.00 68.31 81 THR A O 1
ATOM 654 N N . GLU A 1 82 ? -1.759 1.322 -13.863 1.00 64.19 82 GLU A N 1
ATOM 655 C CA . GLU A 1 82 ? -2.108 2.753 -13.698 1.00 64.19 82 GLU A CA 1
ATOM 656 C C . GLU A 1 82 ? -0.941 3.741 -13.880 1.00 64.19 82 GLU A C 1
ATOM 658 O O . GLU A 1 82 ? -0.912 4.811 -13.278 1.00 64.19 82 GLU A O 1
ATOM 663 N N . MET A 1 83 ? 0.016 3.381 -14.739 1.00 69.00 83 MET A N 1
ATOM 664 C CA . MET A 1 83 ? 1.250 4.137 -14.940 1.00 69.00 83 MET A CA 1
ATOM 665 C C . MET A 1 83 ? 1.278 4.971 -16.219 1.00 69.00 83 MET A C 1
ATOM 667 O O . MET A 1 83 ? 1.045 4.466 -17.319 1.00 69.00 83 MET A O 1
ATOM 671 N N . ASP A 1 84 ? 1.659 6.234 -16.055 1.00 83.94 84 ASP A N 1
ATOM 672 C CA . ASP A 1 84 ? 1.746 7.267 -17.082 1.00 83.94 84 ASP A CA 1
ATOM 673 C C . ASP A 1 84 ? 3.195 7.696 -17.362 1.00 83.94 84 ASP A C 1
ATOM 675 O O . ASP A 1 84 ? 3.421 8.608 -18.159 1.00 83.94 84 ASP A O 1
ATOM 679 N N . SER A 1 85 ? 4.208 7.078 -16.757 1.00 91.50 85 SER A N 1
ATOM 680 C CA . SER A 1 85 ? 5.585 7.394 -17.128 1.00 91.50 85 SER A CA 1
ATOM 681 C C . SER A 1 85 ? 5.924 6.868 -18.527 1.00 91.50 85 SER A C 1
ATOM 683 O O . SER A 1 85 ? 5.437 5.820 -18.967 1.00 91.50 85 SER A O 1
ATOM 685 N N . LEU A 1 86 ? 6.806 7.571 -19.243 1.00 91.75 86 LEU A N 1
ATOM 686 C CA . LEU A 1 86 ? 7.313 7.131 -20.547 1.00 91.75 86 LEU A CA 1
ATOM 687 C C . LEU A 1 86 ? 7.901 5.714 -20.472 1.00 91.75 86 LEU A C 1
ATOM 689 O O . LEU A 1 86 ? 7.666 4.897 -21.362 1.00 91.75 86 LEU A O 1
ATOM 693 N N . VAL A 1 87 ? 8.630 5.409 -19.393 1.00 92.69 87 VAL A N 1
ATOM 694 C CA . VAL A 1 87 ? 9.193 4.078 -19.120 1.00 92.69 87 VAL A CA 1
ATOM 695 C C . VAL A 1 87 ? 8.082 3.040 -19.017 1.00 92.69 87 VAL A C 1
ATOM 697 O O . VAL A 1 87 ? 8.148 2.012 -19.691 1.00 92.69 87 VAL A O 1
ATOM 700 N N . SER A 1 88 ? 7.035 3.307 -18.241 1.00 91.38 88 SER A N 1
ATOM 701 C CA . SER A 1 88 ? 5.935 2.362 -18.066 1.00 91.38 88 SER A CA 1
ATOM 702 C C . SER A 1 88 ? 5.156 2.131 -19.363 1.00 91.38 88 SER A C 1
ATOM 704 O O . SER A 1 88 ? 4.926 0.983 -19.752 1.00 91.38 88 SER A O 1
ATOM 706 N N . ARG A 1 89 ? 4.859 3.205 -20.110 1.00 89.12 89 ARG A N 1
ATOM 707 C CA . ARG A 1 89 ? 4.132 3.137 -21.388 1.00 89.12 89 ARG A CA 1
ATOM 708 C C . ARG A 1 89 ? 4.901 2.486 -22.531 1.00 89.12 89 ARG A C 1
ATOM 710 O O . ARG A 1 89 ? 4.265 2.080 -23.496 1.00 89.12 89 ARG A O 1
ATOM 717 N N . THR A 1 90 ? 6.231 2.399 -22.469 1.00 91.62 90 THR A N 1
ATOM 718 C CA . THR A 1 90 ? 7.044 1.901 -23.598 1.00 91.62 90 THR A CA 1
ATOM 719 C C . THR A 1 90 ? 7.864 0.658 -23.268 1.00 91.62 90 THR A C 1
ATOM 721 O O . THR A 1 90 ? 7.966 -0.248 -24.100 1.00 91.62 90 THR A O 1
ATOM 724 N N . LEU A 1 91 ? 8.429 0.584 -22.062 1.00 92.81 91 LEU A N 1
ATOM 725 C CA . LEU A 1 91 ? 9.328 -0.487 -21.636 1.00 92.81 91 LEU A CA 1
ATOM 726 C C . LEU A 1 91 ? 8.622 -1.547 -20.789 1.00 92.81 91 LEU A C 1
ATOM 728 O O . LEU A 1 91 ? 9.042 -2.698 -20.843 1.00 92.81 91 LEU A O 1
ATOM 732 N N . LEU A 1 92 ? 7.550 -1.208 -20.059 1.00 90.94 92 LEU A N 1
ATOM 733 C CA . LEU A 1 92 ? 6.887 -2.118 -19.107 1.00 90.94 92 LEU A CA 1
ATOM 734 C C . LEU A 1 92 ? 5.464 -2.558 -19.503 1.00 90.94 92 LEU A C 1
ATOM 736 O O . LEU A 1 92 ? 4.765 -3.133 -18.678 1.00 90.94 92 LEU A O 1
ATOM 740 N N . ILE A 1 93 ? 5.043 -2.376 -20.761 1.00 81.31 93 ILE A N 1
ATOM 741 C CA . ILE A 1 93 ? 3.652 -2.584 -21.240 1.00 81.31 93 ILE A CA 1
ATOM 742 C C . ILE A 1 93 ? 3.000 -3.919 -20.823 1.00 81.31 93 ILE A C 1
ATOM 744 O O . ILE A 1 93 ? 1.782 -3.988 -20.674 1.00 81.31 93 ILE A O 1
ATOM 748 N N . ILE A 1 94 ? 3.773 -4.999 -20.679 1.00 77.31 94 ILE A N 1
ATOM 749 C CA . ILE A 1 94 ? 3.251 -6.333 -20.313 1.00 77.31 94 ILE A CA 1
ATOM 750 C C . ILE A 1 94 ? 3.727 -6.814 -18.942 1.00 77.31 94 ILE A C 1
ATOM 752 O O . ILE A 1 94 ? 3.481 -7.970 -18.581 1.00 77.31 94 ILE A O 1
ATOM 756 N N . GLN A 1 95 ? 4.471 -5.975 -18.223 1.00 89.12 95 GLN A N 1
ATOM 757 C CA . GLN A 1 95 ? 4.947 -6.324 -16.899 1.00 89.12 95 GLN A CA 1
ATOM 758 C C . GLN A 1 95 ? 3.731 -6.455 -15.982 1.00 89.12 95 GLN A C 1
ATOM 760 O O . GLN A 1 95 ? 2.785 -5.677 -16.069 1.00 89.12 95 GLN A O 1
ATOM 765 N N . LYS A 1 96 ? 3.732 -7.495 -15.149 1.00 90.19 96 LYS A N 1
ATOM 766 C CA . LYS A 1 96 ? 2.698 -7.686 -14.133 1.00 90.19 96 LYS A CA 1
ATOM 767 C C . LYS A 1 96 ? 3.188 -7.127 -12.812 1.00 90.19 96 LYS A C 1
ATOM 769 O O . LYS A 1 96 ? 4.379 -7.252 -12.505 1.00 90.19 96 LYS A O 1
ATOM 774 N N . ASP A 1 97 ? 2.267 -6.633 -12.000 1.00 92.50 97 ASP A N 1
ATOM 775 C CA . ASP A 1 97 ? 2.618 -6.159 -10.670 1.00 92.50 97 ASP A CA 1
ATOM 776 C C . ASP A 1 97 ? 3.282 -7.266 -9.836 1.00 92.50 97 ASP A C 1
ATOM 778 O O . ASP A 1 97 ? 3.013 -8.458 -10.021 1.00 92.50 97 ASP A O 1
ATOM 782 N N . GLY A 1 98 ? 4.203 -6.870 -8.960 1.00 91.44 98 GLY A N 1
ATOM 783 C CA . GLY A 1 98 ? 4.965 -7.762 -8.079 1.00 91.44 98 GLY A CA 1
ATOM 784 C C . GLY A 1 98 ? 5.996 -8.645 -8.790 1.00 91.44 98 GLY A C 1
ATOM 785 O O . GLY A 1 98 ? 6.814 -9.300 -8.143 1.00 91.44 98 GLY A O 1
ATOM 786 N N . THR A 1 99 ? 6.026 -8.663 -10.127 1.00 92.56 99 THR A N 1
ATOM 787 C CA . THR A 1 99 ? 6.972 -9.510 -10.863 1.00 92.56 99 THR A CA 1
ATOM 788 C C . THR A 1 99 ? 8.306 -8.797 -11.088 1.00 92.56 99 THR A C 1
ATOM 790 O O . THR A 1 99 ? 8.307 -7.610 -11.429 1.00 92.56 99 THR A O 1
ATOM 793 N N . PRO A 1 100 ? 9.452 -9.487 -10.920 1.00 93.56 100 PRO A N 1
ATOM 794 C CA . PRO A 1 100 ? 10.761 -8.903 -11.187 1.00 93.56 100 PRO A CA 1
ATOM 795 C C . PRO A 1 100 ? 10.915 -8.570 -12.674 1.00 93.56 100 PRO A C 1
ATOM 797 O O . PRO A 1 100 ? 10.371 -9.261 -13.540 1.00 93.56 100 PRO A O 1
ATOM 800 N N . LEU A 1 101 ? 11.685 -7.523 -12.969 1.00 94.25 101 LEU A N 1
ATOM 801 C CA . LEU A 1 101 ? 12.011 -7.157 -14.344 1.00 94.25 101 LEU A CA 1
ATOM 802 C C . LEU A 1 101 ? 12.931 -8.217 -14.970 1.00 94.25 101 LEU A C 1
ATOM 804 O O . LEU A 1 101 ? 13.862 -8.701 -14.326 1.00 94.25 101 LEU A O 1
ATOM 808 N N . ASP A 1 102 ? 12.686 -8.557 -16.236 1.00 94.00 102 ASP A N 1
ATOM 809 C CA . ASP A 1 102 ? 13.539 -9.448 -17.030 1.00 94.00 102 ASP A CA 1
ATOM 810 C C . ASP A 1 102 ? 14.133 -8.663 -18.203 1.00 94.00 102 ASP A C 1
ATOM 812 O O . ASP A 1 102 ? 13.459 -8.379 -19.194 1.00 94.00 102 ASP A O 1
ATOM 816 N N . SER A 1 103 ? 15.419 -8.328 -18.096 1.00 94.19 103 SER A N 1
ATOM 817 C CA . SER A 1 103 ? 16.139 -7.528 -19.095 1.00 94.19 103 SER A CA 1
ATOM 818 C C . SER A 1 103 ? 16.012 -8.073 -20.523 1.00 94.19 103 SER A C 1
ATOM 820 O O . SER A 1 103 ? 15.857 -7.301 -21.471 1.00 94.19 103 SER A O 1
ATOM 822 N N . VAL A 1 104 ? 16.053 -9.400 -20.695 1.00 92.56 104 VAL A N 1
ATOM 823 C CA . VAL A 1 104 ? 16.015 -10.043 -22.016 1.00 92.56 104 VAL A CA 1
ATOM 824 C C . VAL A 1 104 ? 14.604 -9.992 -22.587 1.00 92.56 104 VAL A C 1
ATOM 826 O O . VAL A 1 104 ? 14.429 -9.665 -23.765 1.00 92.56 104 VAL A O 1
ATOM 829 N N . ALA A 1 105 ? 13.598 -10.296 -21.765 1.00 93.38 105 ALA A N 1
ATOM 830 C CA . ALA A 1 105 ? 12.201 -10.246 -22.180 1.00 93.38 105 ALA A CA 1
ATOM 831 C C . ALA A 1 105 ? 11.767 -8.813 -22.529 1.00 93.38 105 ALA A C 1
ATOM 833 O O . ALA A 1 105 ? 11.174 -8.597 -23.590 1.00 93.38 105 ALA A O 1
ATOM 834 N N . LEU A 1 106 ? 12.130 -7.840 -21.689 1.00 94.31 106 LEU A N 1
ATOM 835 C CA . LEU A 1 106 ? 11.810 -6.427 -21.885 1.00 94.31 106 LEU A CA 1
ATOM 836 C C . LEU A 1 106 ? 12.482 -5.870 -23.144 1.00 94.31 106 LEU A C 1
ATOM 838 O O . LEU A 1 106 ? 11.800 -5.292 -23.987 1.00 94.31 106 LEU A O 1
ATOM 842 N N . LEU A 1 107 ? 13.782 -6.121 -23.353 1.00 93.38 107 LEU A N 1
ATOM 843 C CA . LEU A 1 107 ? 14.471 -5.661 -24.564 1.00 93.38 107 LEU A CA 1
ATOM 844 C C . LEU A 1 107 ? 13.887 -6.292 -25.834 1.00 93.38 107 LEU A C 1
ATOM 846 O O . LEU A 1 107 ? 13.771 -5.628 -26.867 1.00 93.38 107 LEU A O 1
ATOM 850 N N . LYS A 1 108 ? 13.530 -7.581 -25.786 1.00 92.62 108 LYS A N 1
ATOM 851 C CA . LYS A 1 108 ? 12.897 -8.268 -26.918 1.00 92.62 108 LYS A CA 1
ATOM 852 C C . LYS A 1 108 ? 11.557 -7.624 -27.270 1.00 92.62 108 LYS A C 1
ATOM 854 O O . LYS A 1 108 ? 11.305 -7.379 -28.448 1.00 92.62 108 LYS A O 1
ATOM 859 N N . LEU A 1 109 ? 10.723 -7.354 -26.270 1.00 92.75 109 LEU A N 1
ATOM 860 C CA . LEU A 1 109 ? 9.429 -6.717 -26.474 1.00 92.75 109 LEU A CA 1
ATOM 861 C C . LEU A 1 109 ? 9.580 -5.280 -26.974 1.00 92.75 109 LEU A C 1
ATOM 863 O O . LEU A 1 109 ? 8.934 -4.907 -27.946 1.00 92.75 109 LEU A O 1
ATOM 867 N N . PHE A 1 110 ? 10.474 -4.499 -26.367 1.00 93.81 110 PHE A N 1
ATOM 868 C CA . PHE A 1 110 ? 10.748 -3.130 -26.787 1.00 93.81 110 PHE A CA 1
ATOM 869 C C . PHE A 1 110 ? 11.167 -3.066 -28.260 1.00 93.81 110 PHE A C 1
ATOM 871 O O . PHE A 1 110 ? 10.615 -2.278 -29.021 1.00 93.81 110 PHE A O 1
ATOM 878 N N . LYS A 1 111 ? 12.074 -3.951 -28.701 1.00 92.44 111 LYS A N 1
ATOM 879 C CA . LYS A 1 111 ? 12.459 -4.067 -30.120 1.00 92.44 111 LYS A CA 1
ATOM 880 C C . LYS A 1 111 ? 11.257 -4.329 -31.025 1.00 92.44 111 LYS A C 1
ATOM 882 O O . LYS A 1 111 ? 11.157 -3.709 -32.079 1.00 92.44 111 LYS A O 1
ATOM 887 N N . GLN A 1 112 ? 10.377 -5.245 -30.623 1.00 93.25 112 GLN A N 1
ATOM 888 C CA . GLN A 1 112 ? 9.177 -5.570 -31.387 1.00 93.25 112 GLN A CA 1
ATOM 889 C C . GLN A 1 112 ? 8.240 -4.358 -31.479 1.00 93.25 112 GLN A C 1
ATOM 891 O O . GLN A 1 112 ? 7.842 -3.992 -32.576 1.00 93.25 112 GLN A O 1
ATOM 896 N N . ASN A 1 113 ? 7.989 -3.664 -30.368 1.00 93.62 113 ASN A N 1
ATOM 897 C CA . ASN A 1 113 ? 7.120 -2.488 -30.346 1.00 93.62 113 ASN A CA 1
ATOM 898 C C . ASN A 1 113 ? 7.702 -1.300 -31.127 1.00 93.62 113 ASN A C 1
ATOM 900 O O . ASN A 1 113 ? 6.964 -0.600 -31.808 1.00 93.62 113 ASN A O 1
ATOM 904 N N . VAL A 1 114 ? 9.021 -1.084 -31.093 1.00 93.81 114 VAL A N 1
ATOM 905 C CA . VAL A 1 114 ? 9.696 -0.073 -31.930 1.00 93.81 114 VAL A CA 1
ATOM 906 C C . VAL A 1 114 ? 9.484 -0.352 -33.418 1.00 93.81 114 VAL A C 1
ATOM 908 O O . VAL A 1 114 ? 9.291 0.579 -34.203 1.00 93.81 114 VAL A O 1
ATOM 911 N N . ILE A 1 115 ? 9.532 -1.629 -33.812 1.00 91.50 115 ILE A N 1
ATOM 912 C CA . ILE A 1 115 ? 9.215 -2.039 -35.179 1.00 91.50 115 ILE A CA 1
ATOM 913 C C . ILE A 1 115 ? 7.735 -1.786 -35.441 1.00 91.50 115 ILE A C 1
ATOM 915 O O . ILE A 1 115 ? 7.427 -1.073 -36.373 1.00 91.50 115 ILE A O 1
ATOM 919 N N . ASP A 1 116 ? 6.824 -2.280 -34.611 1.00 91.44 116 ASP A N 1
ATOM 920 C CA . ASP A 1 116 ? 5.391 -2.214 -34.909 1.00 91.44 116 ASP A CA 1
ATOM 921 C C . ASP A 1 116 ? 4.831 -0.777 -34.894 1.00 91.44 116 ASP A C 1
ATOM 923 O O . ASP A 1 116 ? 3.962 -0.442 -35.701 1.00 91.44 116 ASP A O 1
ATOM 927 N N . MET A 1 117 ? 5.351 0.093 -34.021 1.00 90.75 117 MET A N 1
ATOM 928 C CA . MET A 1 117 ? 4.868 1.469 -33.839 1.00 90.75 117 MET A CA 1
ATOM 929 C C . MET A 1 117 ? 5.589 2.505 -34.711 1.00 90.75 117 MET A C 1
ATOM 931 O O . MET A 1 117 ? 5.063 3.603 -34.896 1.00 90.75 117 MET A O 1
ATOM 935 N N . HIS A 1 118 ? 6.775 2.192 -35.247 1.00 86.94 118 HIS A N 1
ATOM 936 C CA . HIS A 1 118 ? 7.506 3.004 -36.232 1.00 86.94 118 HIS A CA 1
ATOM 937 C C . HIS A 1 118 ? 7.545 4.528 -35.954 1.00 86.94 118 HIS A C 1
ATOM 939 O O . HIS A 1 118 ? 7.262 5.336 -36.840 1.00 86.94 118 HIS A O 1
ATOM 945 N N . GLY A 1 119 ? 7.925 4.946 -34.741 1.00 83.19 119 GLY A N 1
ATOM 946 C CA . GLY A 1 119 ? 8.033 6.375 -34.404 1.00 83.19 119 GLY A CA 1
ATOM 947 C C . GLY A 1 119 ? 6.731 7.032 -33.923 1.00 83.19 119 GLY A C 1
ATOM 948 O O . GLY A 1 119 ? 6.635 8.258 -33.910 1.00 83.19 119 GLY A O 1
ATOM 949 N N . THR A 1 120 ? 5.716 6.240 -33.568 1.00 86.31 120 THR A N 1
ATOM 950 C CA . THR A 1 120 ? 4.435 6.712 -33.018 1.00 86.31 120 THR A CA 1
ATOM 951 C C . THR A 1 120 ? 4.212 6.188 -31.595 1.00 86.31 120 THR A C 1
ATOM 953 O O . THR A 1 120 ? 4.934 5.304 -31.143 1.00 86.31 120 THR A O 1
ATOM 956 N N . GLN A 1 121 ? 3.216 6.729 -30.878 1.00 82.88 121 GLN A N 1
ATOM 957 C CA . GLN A 1 121 ? 2.836 6.281 -29.524 1.00 82.88 121 GLN A CA 1
ATOM 958 C C . GLN A 1 121 ? 4.019 6.236 -28.539 1.00 82.88 121 GLN A C 1
ATOM 960 O O . GLN A 1 121 ? 4.238 5.236 -27.866 1.00 82.88 121 GLN A O 1
ATOM 965 N N . ASP A 1 122 ? 4.806 7.313 -28.498 1.00 89.56 122 ASP A N 1
ATOM 966 C CA . ASP A 1 122 ? 6.012 7.473 -27.670 1.00 89.56 122 ASP A CA 1
ATOM 967 C C . ASP A 1 122 ? 7.205 6.556 -28.011 1.00 89.56 122 ASP A C 1
ATOM 969 O O . ASP A 1 122 ? 8.299 6.742 -27.468 1.00 89.56 122 ASP A O 1
ATOM 973 N N . PHE A 1 123 ? 7.051 5.616 -28.949 1.00 92.94 123 PHE A N 1
ATOM 974 C CA . PHE A 1 123 ? 8.155 4.789 -29.425 1.00 92.94 123 PHE A CA 1
ATOM 975 C C . PHE A 1 123 ? 9.053 5.554 -30.401 1.00 92.94 123 PHE A C 1
ATOM 977 O O . PHE A 1 123 ? 8.553 6.257 -31.282 1.00 92.94 123 PHE A O 1
ATOM 984 N N . PRO A 1 124 ? 10.385 5.382 -30.320 1.00 93.50 124 PRO A N 1
ATOM 985 C CA . PRO A 1 124 ? 11.286 5.929 -31.322 1.00 93.50 124 PRO A CA 1
ATOM 986 C C . PRO A 1 124 ? 11.161 5.176 -32.650 1.00 93.50 124 PRO A C 1
ATOM 988 O O . PRO A 1 124 ? 10.801 4.000 -32.697 1.00 93.50 124 PRO A O 1
ATOM 991 N N . SER A 1 125 ? 11.550 5.824 -33.748 1.00 90.94 125 SER A N 1
ATOM 992 C CA . SER A 1 125 ? 11.853 5.104 -34.989 1.00 90.94 125 SER A CA 1
ATOM 993 C C . SER A 1 125 ? 13.030 4.138 -34.768 1.00 90.94 125 SER A C 1
ATOM 995 O O . SER A 1 125 ? 13.912 4.446 -33.961 1.00 90.94 125 SER A O 1
ATOM 997 N N . PRO A 1 126 ? 13.147 3.028 -35.528 1.00 89.12 126 PRO A N 1
ATOM 998 C CA . PRO A 1 126 ? 14.236 2.058 -35.354 1.00 89.12 126 PRO A CA 1
ATOM 999 C C . PRO A 1 126 ? 15.648 2.664 -35.363 1.00 89.12 126 PRO A C 1
ATOM 1001 O O . PRO A 1 126 ? 16.521 2.231 -34.616 1.00 89.12 126 PRO A O 1
ATOM 1004 N N . TYR A 1 127 ? 15.869 3.702 -36.171 1.00 86.19 127 TYR A N 1
ATOM 1005 C CA . TYR A 1 127 ? 17.149 4.409 -36.254 1.00 86.19 127 TYR A CA 1
ATOM 1006 C C . TYR A 1 127 ? 17.393 5.405 -35.100 1.00 86.19 127 TYR A C 1
ATOM 1008 O O . TYR A 1 127 ? 18.529 5.810 -34.866 1.00 86.19 127 TYR A O 1
ATOM 1016 N N . GLY A 1 128 ? 16.341 5.796 -34.374 1.00 89.19 128 GLY A N 1
ATOM 1017 C CA . GLY A 1 128 ? 16.374 6.748 -33.260 1.00 89.19 128 GLY A CA 1
ATOM 1018 C C . GLY A 1 128 ? 16.509 6.102 -31.879 1.00 89.19 128 GLY A C 1
ATOM 1019 O O . GLY A 1 128 ? 16.630 6.817 -30.890 1.00 89.19 128 GLY A O 1
ATOM 1020 N N . VAL A 1 129 ? 16.514 4.766 -31.793 1.00 92.06 129 VAL A N 1
ATOM 1021 C CA . VAL A 1 129 ? 16.487 4.024 -30.519 1.00 92.06 129 VAL A CA 1
ATOM 1022 C C . VAL A 1 129 ? 17.613 4.431 -29.574 1.00 92.06 129 VAL A C 1
ATOM 1024 O O . VAL A 1 129 ? 17.360 4.668 -28.399 1.00 92.06 129 VAL A O 1
ATOM 1027 N N . LYS A 1 130 ? 18.852 4.525 -30.070 1.00 87.56 130 LYS A N 1
ATOM 1028 C CA . LYS A 1 130 ? 20.005 4.880 -29.229 1.00 87.56 130 LYS A CA 1
ATOM 1029 C C . LYS A 1 130 ? 19.820 6.257 -28.584 1.00 87.56 130 LYS A C 1
ATOM 1031 O O . LYS A 1 130 ? 19.952 6.370 -27.373 1.00 87.56 130 LYS A O 1
ATOM 1036 N N . VAL A 1 131 ? 19.473 7.263 -29.391 1.00 89.00 131 VAL A N 1
ATOM 1037 C CA . VAL A 1 131 ? 19.250 8.639 -28.920 1.00 89.00 131 VAL A CA 1
ATOM 1038 C C . VAL A 1 131 ? 18.101 8.675 -27.917 1.00 89.00 131 VAL A C 1
ATOM 1040 O O . VAL A 1 131 ? 18.220 9.302 -26.876 1.00 89.00 131 VAL A O 1
ATOM 1043 N N . TRP A 1 132 ? 17.018 7.948 -28.185 1.00 93.62 132 TRP A N 1
ATOM 1044 C CA . TRP A 1 132 ? 15.876 7.875 -27.278 1.00 93.62 132 TRP A CA 1
ATOM 1045 C C . TRP A 1 132 ? 16.230 7.239 -25.924 1.00 93.62 132 TRP A C 1
ATOM 1047 O O . TRP A 1 132 ? 15.848 7.772 -24.887 1.00 93.62 132 TRP A O 1
ATOM 1057 N N . LEU A 1 133 ? 17.016 6.154 -25.907 1.00 93.06 133 LEU A N 1
ATOM 1058 C CA . LEU A 1 133 ? 17.508 5.558 -24.657 1.00 93.06 133 LEU A CA 1
ATOM 1059 C C . LEU A 1 133 ? 18.411 6.538 -23.891 1.00 93.06 133 LEU A C 1
ATOM 1061 O O . LEU A 1 133 ? 18.276 6.674 -22.680 1.00 93.06 133 LEU A O 1
ATOM 1065 N N . GLU A 1 134 ? 19.293 7.262 -24.586 1.00 88.12 134 GLU A N 1
ATOM 1066 C CA . GLU A 1 134 ? 20.126 8.308 -23.976 1.00 88.12 134 GLU A CA 1
ATOM 1067 C C . GLU A 1 134 ? 19.273 9.448 -23.39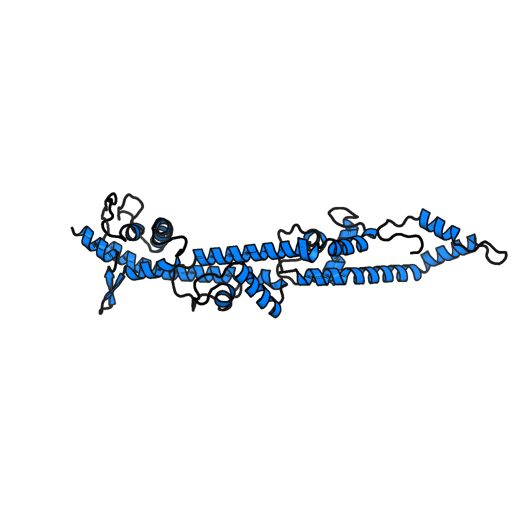4 1.00 88.12 134 GLU A C 1
ATOM 1069 O O . GLU A 1 134 ? 19.567 9.939 -22.305 1.00 88.12 134 GLU A O 1
ATOM 1074 N N . THR A 1 135 ? 18.186 9.837 -24.069 1.00 90.50 135 THR A N 1
ATOM 1075 C CA . THR A 1 135 ? 17.219 10.826 -23.573 1.00 90.50 135 THR A CA 1
ATOM 1076 C C . THR A 1 135 ? 16.566 10.385 -22.265 1.00 90.50 135 THR A C 1
ATOM 1078 O O . THR A 1 135 ? 16.427 11.217 -21.371 1.00 90.50 135 THR A O 1
ATOM 1081 N N . LEU A 1 136 ? 16.225 9.099 -22.097 1.00 92.94 136 LEU A N 1
ATOM 1082 C CA . LEU A 1 136 ? 15.635 8.617 -20.840 1.00 92.94 136 LEU A CA 1
ATOM 1083 C C . LEU A 1 136 ? 16.527 8.907 -19.625 1.00 92.94 136 LEU A C 1
ATOM 1085 O O . LEU A 1 136 ? 16.023 9.289 -18.570 1.00 92.94 136 LEU A O 1
ATOM 1089 N N . VAL A 1 137 ? 17.843 8.756 -19.784 1.00 86.00 137 VAL A N 1
ATOM 1090 C CA . VAL A 1 137 ? 18.822 9.036 -18.723 1.00 86.00 137 VAL A CA 1
ATOM 1091 C C . VAL A 1 137 ? 19.044 10.537 -18.586 1.00 86.00 137 VAL A C 1
ATOM 1093 O O . VAL A 1 137 ? 18.921 11.094 -17.498 1.00 86.00 137 VAL A O 1
ATOM 1096 N N . ASN A 1 138 ? 19.347 11.212 -19.697 1.00 88.25 138 ASN A N 1
ATOM 1097 C CA . ASN A 1 138 ? 19.740 12.621 -19.697 1.00 88.25 138 ASN A CA 1
ATOM 1098 C C . ASN A 1 138 ? 18.621 13.553 -19.215 1.00 88.25 138 ASN A C 1
ATOM 1100 O O . ASN A 1 138 ? 18.901 14.592 -18.622 1.00 88.25 138 ASN A O 1
ATOM 1104 N N . GLU A 1 139 ? 17.363 13.185 -19.457 1.00 92.31 139 GLU A N 1
ATOM 1105 C CA . GLU A 1 139 ? 16.186 13.938 -19.016 1.00 92.31 139 GLU A CA 1
ATOM 1106 C C . GLU A 1 139 ? 15.567 13.384 -17.729 1.00 92.31 139 GLU A C 1
ATOM 1108 O O . GLU A 1 139 ? 14.443 13.747 -17.381 1.00 92.31 139 GLU A O 1
ATOM 1113 N N . ASN A 1 140 ? 16.288 12.521 -17.004 1.00 91.69 140 ASN A N 1
ATOM 1114 C CA . ASN A 1 140 ? 15.860 11.988 -15.714 1.00 91.69 140 ASN A CA 1
ATOM 1115 C C . ASN A 1 140 ? 14.476 11.304 -15.770 1.00 91.69 140 ASN A C 1
ATOM 1117 O O . ASN A 1 140 ? 13.663 11.413 -14.850 1.00 91.69 140 ASN A O 1
ATOM 1121 N N . LYS A 1 141 ? 14.172 10.614 -16.874 1.00 94.50 141 LYS A N 1
ATOM 1122 C CA . LYS A 1 141 ? 12.878 9.945 -17.076 1.00 94.50 141 LYS A CA 1
ATOM 1123 C C . LYS A 1 141 ? 12.727 8.695 -16.217 1.00 94.50 141 LYS A C 1
ATOM 1125 O O . LYS A 1 141 ? 11.606 8.311 -15.900 1.00 94.50 141 LYS A O 1
ATOM 1130 N N . ILE A 1 142 ? 13.838 8.069 -15.831 1.00 93.88 142 ILE A N 1
ATOM 1131 C CA . ILE A 1 142 ? 13.824 6.834 -15.044 1.00 93.88 142 ILE A CA 1
ATOM 1132 C C . ILE A 1 142 ? 13.811 7.149 -13.545 1.00 93.88 142 ILE A C 1
ATOM 1134 O O . ILE A 1 142 ? 12.832 6.847 -12.873 1.00 93.88 142 ILE A O 1
ATOM 1138 N N . SER A 1 143 ? 14.849 7.786 -12.998 1.00 92.06 143 SER A N 1
ATOM 1139 C CA . SER A 1 143 ? 14.888 8.108 -11.559 1.00 92.06 143 SER A CA 1
ATOM 1140 C C . SER A 1 143 ? 13.988 9.281 -11.136 1.00 92.06 143 SER A C 1
ATOM 1142 O O . SER A 1 143 ? 13.588 9.356 -9.968 1.00 92.06 143 SER A O 1
ATOM 1144 N N . GLY A 1 144 ? 13.629 10.163 -12.075 1.00 93.75 144 GLY A N 1
ATOM 1145 C CA . GLY A 1 144 ? 12.612 11.203 -11.908 1.00 93.75 144 GLY A CA 1
ATOM 1146 C C . GLY A 1 144 ? 11.210 10.670 -12.174 1.00 93.75 144 GLY A C 1
ATOM 1147 O O . GLY A 1 144 ? 10.584 10.151 -11.266 1.00 93.75 144 GLY A O 1
ATOM 1148 N N . GLU A 1 145 ? 10.725 10.777 -13.413 1.00 93.31 145 GLU A N 1
ATOM 1149 C CA . GLU A 1 145 ? 9.319 10.507 -13.775 1.00 93.31 145 GLU A CA 1
ATOM 1150 C C . GLU A 1 145 ? 8.830 9.112 -13.335 1.00 93.31 145 GLU A C 1
ATOM 1152 O O . GLU A 1 145 ? 7.852 9.005 -12.597 1.00 93.31 145 GLU A O 1
ATOM 1157 N N . PHE A 1 146 ? 9.533 8.044 -13.721 1.00 94.75 146 PHE A N 1
ATOM 1158 C CA . PHE A 1 146 ? 9.185 6.679 -13.311 1.00 94.75 146 PHE A CA 1
ATOM 1159 C C . PHE A 1 146 ? 9.427 6.421 -11.813 1.00 94.75 146 PHE A C 1
ATOM 1161 O O . PHE A 1 146 ? 8.611 5.787 -11.149 1.00 94.75 146 PHE A O 1
ATOM 1168 N N . GLY A 1 147 ? 10.515 6.938 -11.242 1.00 94.50 147 GLY A N 1
ATOM 1169 C CA . GLY A 1 147 ? 10.786 6.822 -9.808 1.00 94.50 147 GLY A CA 1
ATOM 1170 C C . GLY A 1 147 ? 9.732 7.518 -8.939 1.00 94.50 147 GLY A C 1
ATOM 1171 O O . GLY A 1 147 ? 9.327 6.979 -7.911 1.00 94.50 147 GLY A O 1
ATOM 1172 N N . ASP A 1 148 ? 9.257 8.692 -9.353 1.00 94.12 148 ASP A N 1
ATOM 1173 C CA . ASP A 1 148 ? 8.194 9.450 -8.688 1.00 94.12 148 ASP A CA 1
ATOM 1174 C C . ASP A 1 148 ? 6.848 8.736 -8.797 1.00 94.12 148 ASP A C 1
ATOM 1176 O O . ASP A 1 148 ? 6.092 8.701 -7.827 1.00 94.12 148 ASP A O 1
ATOM 1180 N N . GLU A 1 149 ? 6.569 8.105 -9.935 1.00 94.12 149 GLU A N 1
ATOM 1181 C CA . GLU A 1 149 ? 5.404 7.239 -10.121 1.00 94.12 149 GLU A CA 1
ATOM 1182 C C . GLU A 1 149 ? 5.406 6.064 -9.124 1.00 94.12 149 GLU A C 1
ATOM 1184 O O . GLU A 1 149 ? 4.429 5.856 -8.402 1.00 94.12 149 GLU A O 1
ATOM 1189 N N . GLN A 1 150 ? 6.530 5.353 -8.989 1.00 96.06 150 GLN A N 1
ATOM 1190 C CA . GLN A 1 150 ? 6.673 4.235 -8.043 1.00 96.06 150 GLN A CA 1
ATOM 1191 C C . GLN A 1 150 ? 6.565 4.699 -6.580 1.00 96.06 150 GLN A C 1
ATOM 1193 O O . GLN A 1 150 ? 5.901 4.052 -5.764 1.00 96.06 150 GLN A O 1
ATOM 1198 N N . ARG A 1 151 ? 7.170 5.847 -6.242 1.00 95.00 151 ARG A N 1
ATOM 1199 C CA . ARG A 1 151 ? 7.051 6.474 -4.913 1.00 95.00 151 ARG A CA 1
ATOM 1200 C C . ARG A 1 151 ? 5.622 6.916 -4.606 1.00 95.00 151 ARG A C 1
ATOM 1202 O O . ARG A 1 151 ? 5.153 6.709 -3.491 1.00 95.00 151 ARG A O 1
ATOM 1209 N N . THR A 1 152 ? 4.910 7.468 -5.585 1.00 94.94 152 THR A N 1
ATOM 1210 C CA . THR A 1 152 ? 3.512 7.894 -5.425 1.00 94.94 152 THR A CA 1
ATOM 1211 C C . THR A 1 152 ? 2.610 6.700 -5.122 1.00 94.94 152 THR A C 1
ATOM 1213 O O . THR A 1 152 ? 1.814 6.760 -4.184 1.00 94.94 152 THR A O 1
ATOM 1216 N N . ALA A 1 153 ? 2.782 5.588 -5.844 1.00 95.00 153 ALA A N 1
ATOM 1217 C CA . ALA A 1 153 ? 2.044 4.352 -5.584 1.00 95.00 153 ALA A CA 1
ATOM 1218 C C . ALA A 1 153 ? 2.330 3.781 -4.179 1.00 95.00 153 ALA A C 1
ATOM 1220 O O . ALA A 1 153 ? 1.408 3.383 -3.463 1.00 95.00 153 ALA A O 1
ATOM 1221 N N . LEU A 1 154 ? 3.595 3.798 -3.738 1.00 96.94 154 LEU A N 1
ATOM 1222 C CA . LEU A 1 154 ? 3.965 3.417 -2.370 1.00 96.94 154 LEU A CA 1
ATOM 1223 C C . LEU A 1 154 ? 3.311 4.332 -1.323 1.00 96.94 154 LEU A C 1
ATOM 1225 O O . LEU A 1 154 ? 2.698 3.835 -0.378 1.00 96.94 154 LEU A O 1
ATOM 1229 N N . SER A 1 155 ? 3.403 5.652 -1.499 1.00 97.00 155 SER A N 1
ATOM 1230 C CA . SER A 1 155 ? 2.797 6.633 -0.591 1.00 97.00 155 SER A CA 1
ATOM 1231 C C . SER A 1 155 ? 1.291 6.413 -0.459 1.00 97.00 155 SER A C 1
ATOM 1233 O O . SER A 1 155 ? 0.764 6.396 0.653 1.00 97.00 155 SER A O 1
ATOM 1235 N N . TYR A 1 156 ? 0.604 6.161 -1.576 1.00 96.56 156 TYR A N 1
ATOM 1236 C CA . TYR A 1 156 ? -0.820 5.837 -1.576 1.00 96.56 156 TYR A CA 1
ATOM 1237 C C . TYR A 1 156 ? -1.126 4.588 -0.737 1.00 96.56 156 TYR A C 1
ATOM 1239 O O . TYR A 1 156 ? -2.009 4.625 0.121 1.00 96.56 156 TYR A O 1
ATOM 1247 N N . ASN A 1 157 ? -0.374 3.499 -0.917 1.00 97.69 157 ASN A N 1
ATOM 1248 C CA . ASN A 1 157 ? -0.587 2.271 -0.148 1.00 97.69 157 ASN A CA 1
ATOM 1249 C C . ASN A 1 157 ? -0.298 2.441 1.350 1.00 97.69 157 ASN A C 1
ATOM 1251 O O . ASN A 1 157 ? -1.035 1.902 2.177 1.00 97.69 157 ASN A O 1
ATOM 1255 N N . ILE A 1 158 ? 0.715 3.233 1.716 1.00 98.56 158 ILE A N 1
ATOM 1256 C CA . ILE A 1 158 ? 0.982 3.600 3.114 1.00 98.56 158 ILE A CA 1
ATOM 1257 C C . ILE A 1 158 ? -0.211 4.362 3.702 1.00 98.56 158 ILE A C 1
ATOM 1259 O O . ILE A 1 158 ? -0.698 4.009 4.778 1.00 98.56 158 ILE A O 1
ATOM 1263 N N . GLU A 1 159 ? -0.721 5.369 2.992 1.00 97.62 159 GLU A N 1
ATOM 1264 C CA . GLU A 1 159 ? -1.884 6.148 3.426 1.00 97.62 159 GLU A CA 1
ATOM 1265 C C . GLU A 1 159 ? -3.131 5.281 3.619 1.00 97.62 159 GLU A C 1
ATOM 1267 O O . GLU A 1 159 ? -3.847 5.447 4.613 1.00 97.62 159 GLU A O 1
ATOM 1272 N N . GLN A 1 160 ? -3.388 4.345 2.699 1.00 97.62 160 GLN A N 1
ATOM 1273 C CA . GLN A 1 160 ? -4.502 3.407 2.835 1.00 97.62 160 GLN A CA 1
ATOM 1274 C C . GLN A 1 160 ? -4.314 2.487 4.042 1.00 97.62 160 GLN A C 1
ATOM 1276 O O . GLN A 1 160 ? -5.233 2.363 4.849 1.00 97.62 160 GLN A O 1
ATOM 1281 N N . ALA A 1 161 ? -3.126 1.909 4.234 1.00 98.06 161 ALA A N 1
ATOM 1282 C CA . ALA A 1 161 ? -2.854 1.015 5.359 1.00 98.06 161 ALA A CA 1
ATOM 1283 C C . ALA A 1 161 ? -3.032 1.719 6.717 1.00 98.06 161 ALA A C 1
ATOM 1285 O O . ALA A 1 161 ? -3.678 1.186 7.621 1.00 98.06 161 ALA A O 1
ATOM 1286 N N . VAL A 1 162 ? -2.527 2.951 6.856 1.00 96.62 162 VAL A N 1
ATOM 1287 C CA . VAL A 1 162 ? -2.705 3.760 8.075 1.00 96.62 162 VAL A CA 1
ATOM 1288 C C . VAL A 1 162 ? -4.181 4.098 8.303 1.00 96.62 162 VAL A C 1
ATOM 1290 O O . VAL A 1 162 ? -4.678 4.001 9.428 1.00 96.62 162 VAL A O 1
ATOM 1293 N N . ARG A 1 163 ? -4.912 4.465 7.244 1.00 93.94 163 ARG A N 1
ATOM 1294 C CA . ARG A 1 163 ? -6.354 4.742 7.314 1.00 93.94 163 ARG A CA 1
ATOM 1295 C C . ARG A 1 163 ? -7.144 3.508 7.748 1.00 93.94 163 ARG A C 1
ATOM 1297 O O . ARG A 1 163 ? -8.011 3.622 8.615 1.00 93.94 163 ARG A O 1
ATOM 1304 N N . GLU A 1 164 ? -6.866 2.349 7.162 1.00 94.69 164 GLU A N 1
ATOM 1305 C CA . GLU A 1 164 ? -7.508 1.083 7.519 1.00 94.69 164 GLU A CA 1
ATOM 1306 C C . GLU A 1 164 ? -7.229 0.703 8.972 1.00 94.69 164 GLU A C 1
ATOM 1308 O O . GLU A 1 164 ? -8.172 0.418 9.712 1.00 94.69 164 GLU A O 1
ATOM 1313 N N . TYR A 1 165 ? -5.971 0.797 9.412 1.00 94.50 165 TYR A N 1
ATOM 1314 C CA . TYR A 1 165 ? -5.594 0.569 10.805 1.00 94.50 165 TYR A CA 1
ATOM 1315 C C . TYR A 1 165 ? -6.362 1.487 11.766 1.00 94.50 165 TYR A C 1
ATOM 1317 O O . TYR A 1 165 ? -7.002 1.000 12.699 1.00 94.50 165 TYR A O 1
ATOM 1325 N N . ASN A 1 166 ? -6.381 2.800 11.517 1.00 90.50 166 ASN A N 1
ATOM 1326 C CA . ASN A 1 166 ? -7.066 3.767 12.385 1.00 90.50 166 ASN A CA 1
ATOM 1327 C C . ASN A 1 166 ? -8.586 3.543 12.450 1.00 90.50 166 ASN A C 1
ATOM 1329 O O . ASN A 1 166 ? -9.201 3.748 13.497 1.00 90.50 166 ASN A O 1
ATOM 1333 N N . ASN A 1 167 ? -9.198 3.102 11.349 1.00 87.75 167 ASN A N 1
ATOM 1334 C CA . ASN A 1 167 ? -10.623 2.767 11.300 1.00 87.75 167 ASN A CA 1
ATOM 1335 C C . ASN A 1 167 ? -10.948 1.430 11.990 1.00 87.75 167 ASN A C 1
ATOM 1337 O O . ASN A 1 167 ? -12.074 1.227 12.458 1.00 87.75 167 ASN A O 1
ATOM 1341 N N . ALA A 1 168 ? -9.982 0.511 12.027 1.00 90.12 168 ALA A N 1
ATOM 1342 C CA . ALA A 1 168 ? -10.113 -0.816 12.612 1.00 90.12 168 ALA A CA 1
ATOM 1343 C C . ALA A 1 168 ? -9.765 -0.858 14.108 1.00 90.12 168 ALA A C 1
ATOM 1345 O O . ALA A 1 168 ? -10.341 -1.658 14.845 1.00 90.12 168 ALA A O 1
ATOM 1346 N N . TYR A 1 169 ? -8.845 -0.013 14.580 1.00 92.19 169 TYR A N 1
ATOM 1347 C CA . TYR A 1 169 ? -8.288 -0.106 15.926 1.00 92.19 169 TYR A CA 1
ATOM 1348 C C . TYR A 1 169 ? -9.200 0.506 16.999 1.00 92.19 169 TYR A C 1
ATOM 1350 O O . TYR A 1 169 ? -9.248 1.718 17.199 1.00 92.19 169 TYR A O 1
ATOM 1358 N N . TRP A 1 170 ? -9.901 -0.352 17.744 1.00 91.56 170 TRP A N 1
ATOM 1359 C CA . TRP A 1 170 ? -10.862 0.050 18.782 1.00 91.56 170 TRP A CA 1
ATOM 1360 C C . TRP A 1 170 ? -10.242 0.132 20.185 1.00 91.56 170 TRP A C 1
ATOM 1362 O O . TRP A 1 170 ? -10.956 0.3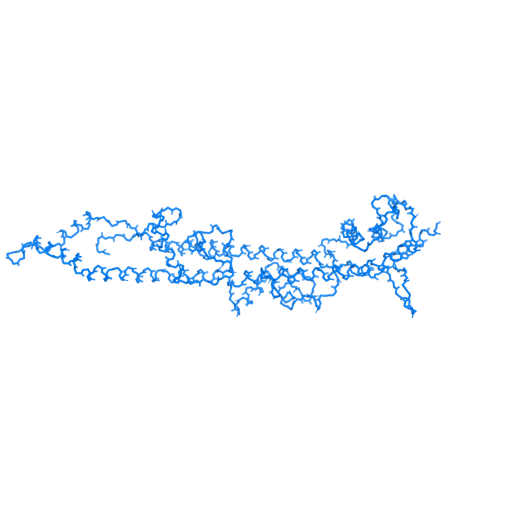19 21.172 1.00 91.56 170 TRP A O 1
ATOM 1372 N N . GLY A 1 171 ? -8.919 -0.019 20.303 1.00 90.69 171 GLY A N 1
ATOM 1373 C CA . GLY A 1 171 ? -8.212 0.001 21.587 1.00 90.69 171 GLY A CA 1
ATOM 1374 C C . GLY A 1 171 ? -8.107 -1.350 22.292 1.00 90.69 171 GLY A C 1
ATOM 1375 O O . GLY A 1 171 ? -7.762 -1.388 23.476 1.00 90.69 171 GLY A O 1
ATOM 1376 N N . TYR A 1 172 ? -8.451 -2.450 21.618 1.00 91.44 172 TYR A N 1
ATOM 1377 C CA . TYR A 1 172 ? -8.191 -3.802 22.120 1.00 91.44 172 TYR A CA 1
ATOM 1378 C C . TYR A 1 172 ? -6.746 -4.210 21.823 1.00 91.44 172 TYR A C 1
ATOM 1380 O O . TYR A 1 172 ? -6.210 -3.789 20.806 1.00 91.44 172 TYR A O 1
ATOM 1388 N N . ASP A 1 173 ? -6.130 -5.014 22.696 1.00 81.94 173 ASP A N 1
ATOM 1389 C CA . ASP A 1 173 ? -4.703 -5.355 22.602 1.00 81.94 173 ASP A CA 1
ATOM 1390 C C . ASP A 1 173 ? -4.318 -5.952 21.239 1.00 81.94 173 ASP A C 1
ATOM 1392 O O . ASP A 1 173 ? -4.983 -6.852 20.725 1.00 81.94 173 ASP A O 1
ATOM 1396 N N . ASN A 1 174 ? -3.213 -5.443 20.688 1.00 71.50 174 ASN A N 1
ATOM 1397 C CA . ASN A 1 174 ? -2.739 -5.726 19.332 1.00 71.50 174 ASN A CA 1
ATOM 1398 C C . ASN A 1 174 ? -1.781 -6.927 19.255 1.00 71.50 174 ASN A C 1
ATOM 1400 O O . ASN A 1 174 ? -1.623 -7.515 18.183 1.00 71.50 174 ASN A O 1
ATOM 1404 N N . ASP A 1 175 ? -1.168 -7.300 20.385 1.00 66.19 175 ASP A N 1
ATOM 1405 C CA . ASP A 1 175 ? 0.022 -8.167 20.475 1.00 66.19 175 ASP A CA 1
ATOM 1406 C C . ASP A 1 175 ? -0.173 -9.601 19.955 1.00 66.19 175 ASP A C 1
ATOM 1408 O O . ASP A 1 175 ? 0.789 -10.346 19.796 1.00 66.19 175 ASP A O 1
ATOM 1412 N N . THR A 1 176 ? -1.415 -10.016 19.701 1.00 69.56 176 THR A N 1
ATOM 1413 C CA . THR A 1 176 ? -1.733 -11.360 19.186 1.00 69.56 176 THR A CA 1
ATOM 1414 C C . THR A 1 176 ? -2.344 -11.350 17.789 1.00 69.56 176 THR A C 1
ATOM 1416 O O . THR A 1 176 ? -2.594 -12.413 17.227 1.00 69.56 176 THR A O 1
ATOM 1419 N N . THR A 1 177 ? -2.605 -10.167 17.227 1.00 78.56 177 THR A N 1
ATOM 1420 C CA . THR A 1 177 ? -3.421 -10.008 16.014 1.00 78.56 177 THR A CA 1
ATOM 1421 C C . THR A 1 177 ? -2.725 -9.240 14.903 1.00 78.56 177 THR A C 1
ATOM 1423 O O . THR A 1 177 ? -3.064 -9.456 13.745 1.00 78.56 177 THR A O 1
ATOM 1426 N N . LEU A 1 178 ? -1.778 -8.353 15.230 1.00 89.56 178 LEU A N 1
ATOM 1427 C CA . LEU A 1 178 ? -0.939 -7.700 14.227 1.00 89.56 178 LEU A CA 1
ATOM 1428 C C . LEU A 1 178 ? 0.379 -8.463 14.064 1.00 89.56 178 LEU A C 1
ATOM 1430 O O . LEU A 1 178 ? 1.004 -8.808 15.068 1.00 89.56 178 LEU A O 1
ATOM 1434 N N . PRO A 1 179 ? 0.836 -8.698 12.826 1.00 91.94 179 PRO A N 1
ATOM 1435 C CA . PRO A 1 179 ? 2.174 -9.217 12.582 1.00 91.94 179 PRO A CA 1
ATOM 1436 C C . PRO A 1 179 ? 3.267 -8.271 13.100 1.00 91.94 179 PRO A C 1
ATOM 1438 O O . PRO A 1 179 ? 3.117 -7.048 13.049 1.00 91.94 179 PRO A O 1
ATOM 1441 N N . ASN A 1 180 ? 4.414 -8.832 13.499 1.00 92.31 180 ASN A N 1
ATOM 1442 C CA . ASN A 1 180 ? 5.552 -8.054 14.008 1.00 92.31 180 ASN A CA 1
ATOM 1443 C C . ASN A 1 180 ? 6.023 -6.972 13.030 1.00 92.31 180 ASN A C 1
ATOM 1445 O O . ASN A 1 180 ? 6.304 -5.861 13.462 1.00 92.31 180 ASN A O 1
ATOM 1449 N N . TYR A 1 181 ? 6.047 -7.258 11.722 1.00 94.62 181 TYR A N 1
ATOM 1450 C CA . TYR A 1 181 ? 6.458 -6.263 10.727 1.00 94.62 181 TYR A CA 1
ATOM 1451 C C . TYR A 1 181 ? 5.555 -5.023 10.766 1.00 94.62 181 TYR A C 1
ATOM 1453 O O . TYR A 1 181 ? 6.022 -3.914 10.533 1.00 94.62 181 TYR A O 1
ATOM 1461 N N . PHE A 1 182 ? 4.258 -5.187 11.057 1.00 95.94 182 PHE A N 1
ATOM 1462 C CA . PHE A 1 182 ? 3.337 -4.059 11.096 1.00 95.94 182 PHE A CA 1
ATOM 1463 C C . PHE A 1 182 ? 3.651 -3.182 12.308 1.00 95.94 182 PHE A C 1
ATOM 1465 O O . PHE A 1 182 ? 3.739 -1.964 12.189 1.00 95.94 182 PHE A O 1
ATOM 1472 N N . ILE A 1 183 ? 3.903 -3.809 13.459 1.00 93.12 183 ILE A N 1
ATOM 1473 C CA . ILE A 1 183 ? 4.317 -3.113 14.682 1.00 93.12 183 ILE A CA 1
ATOM 1474 C C . ILE A 1 183 ? 5.633 -2.363 14.446 1.00 93.12 183 ILE A C 1
ATOM 1476 O O . ILE A 1 183 ? 5.724 -1.184 14.767 1.00 93.12 183 ILE A O 1
ATOM 1480 N N . GLU A 1 184 ? 6.624 -3.020 13.845 1.00 93.81 184 GLU A N 1
ATOM 1481 C CA . GLU A 1 184 ? 7.953 -2.451 13.611 1.00 93.81 184 GLU A CA 1
ATOM 1482 C C . GLU A 1 184 ? 7.950 -1.326 12.569 1.00 93.81 184 GLU A C 1
ATOM 1484 O O . GLU A 1 184 ? 8.652 -0.330 12.738 1.00 93.81 184 GLU A O 1
ATOM 1489 N N . TYR A 1 185 ? 7.197 -1.477 11.475 1.00 97.56 185 TYR A N 1
ATOM 1490 C CA . TYR A 1 185 ? 7.290 -0.556 10.340 1.00 97.56 185 TYR A CA 1
ATOM 1491 C C . TYR A 1 185 ? 6.264 0.571 10.405 1.00 97.56 185 TYR A C 1
ATOM 1493 O O . TYR A 1 185 ? 6.561 1.662 9.919 1.00 97.56 185 TYR A O 1
ATOM 1501 N N . PHE A 1 186 ? 5.088 0.330 10.997 1.00 97.31 186 PHE A N 1
ATOM 1502 C CA . PHE A 1 186 ? 3.966 1.272 10.980 1.00 97.31 186 PHE A CA 1
ATOM 1503 C C . PHE A 1 186 ? 3.718 1.967 12.314 1.00 97.31 186 PHE A C 1
ATOM 1505 O O . PHE A 1 186 ? 3.121 3.040 12.300 1.00 97.31 186 PHE A O 1
ATOM 1512 N N . LEU A 1 187 ? 4.130 1.399 13.452 1.00 94.38 187 LEU A N 1
ATOM 1513 C CA . LEU A 1 187 ? 3.743 1.902 14.773 1.00 94.38 187 LEU A CA 1
ATOM 1514 C C . LEU A 1 187 ? 4.932 2.470 15.558 1.00 94.38 187 LEU A C 1
ATOM 1516 O O . LEU A 1 187 ? 6.083 2.074 15.397 1.00 94.38 187 LEU A O 1
ATOM 1520 N N . GLY A 1 188 ? 4.636 3.443 16.417 1.00 92.56 188 GLY A N 1
ATOM 1521 C CA . GLY A 1 188 ? 5.584 3.994 17.375 1.00 92.56 188 GLY A CA 1
ATOM 1522 C C . GLY A 1 188 ? 5.903 3.021 18.511 1.00 92.56 188 GLY A C 1
ATOM 1523 O O . GLY A 1 188 ? 5.359 1.922 18.613 1.00 92.56 188 GLY A O 1
ATOM 1524 N N . SER A 1 189 ? 6.759 3.458 19.435 1.00 90.56 189 SER A N 1
ATOM 1525 C CA . SER A 1 189 ? 7.199 2.654 20.586 1.00 90.56 189 SER A CA 1
ATOM 1526 C C . SER A 1 189 ? 6.083 2.262 21.562 1.00 90.56 189 SER A C 1
ATOM 1528 O O . SER A 1 189 ? 6.291 1.407 22.418 1.00 90.56 189 SER A O 1
ATOM 1530 N N . ASP A 1 190 ? 4.904 2.875 21.454 1.00 87.31 190 ASP A N 1
ATOM 1531 C CA . ASP A 1 190 ? 3.712 2.506 22.217 1.00 87.31 190 ASP A CA 1
ATOM 1532 C C . ASP A 1 190 ? 2.924 1.338 21.594 1.00 87.31 190 ASP A C 1
ATOM 1534 O O . ASP A 1 190 ? 1.939 0.896 22.190 1.00 87.31 190 ASP A O 1
ATOM 1538 N N . HIS A 1 191 ? 3.350 0.862 20.415 1.00 88.31 191 HIS A N 1
ATOM 1539 C CA . HIS A 1 191 ? 2.725 -0.182 19.594 1.00 88.31 191 HIS A CA 1
ATOM 1540 C C . HIS A 1 191 ? 1.259 0.117 19.238 1.00 88.31 191 HIS A C 1
ATOM 1542 O O . HIS A 1 191 ? 0.438 -0.792 19.067 1.00 88.31 191 HIS A O 1
ATOM 1548 N N . LYS A 1 192 ? 0.903 1.408 19.177 1.00 87.00 192 LYS A N 1
ATOM 1549 C CA . LYS A 1 192 ? -0.482 1.868 19.004 1.00 87.00 192 LYS A CA 1
ATOM 1550 C C . LYS A 1 192 ? -0.596 3.040 18.052 1.00 87.00 192 LYS A C 1
ATOM 1552 O O . LYS A 1 192 ? -1.493 3.032 17.211 1.00 87.00 192 LYS A O 1
ATOM 1557 N N . THR A 1 193 ? 0.265 4.037 18.202 1.00 89.06 193 THR A N 1
ATOM 1558 C CA . THR A 1 193 ? 0.214 5.267 17.416 1.00 89.06 193 THR A CA 1
ATOM 1559 C C . THR A 1 193 ? 0.953 5.048 16.099 1.00 89.06 193 THR A C 1
ATOM 1561 O O . THR A 1 193 ? 2.126 4.669 16.143 1.00 89.06 193 THR A O 1
ATOM 1564 N N . PRO A 1 194 ? 0.321 5.275 14.934 1.00 93.44 194 PRO A N 1
ATOM 1565 C CA . PRO A 1 194 ? 1.023 5.196 13.662 1.00 93.44 194 PRO A CA 1
ATOM 1566 C C . PRO A 1 194 ? 2.188 6.185 13.590 1.00 93.44 194 PRO A C 1
ATOM 1568 O O . PRO A 1 194 ? 2.090 7.324 14.052 1.00 93.44 194 PRO A O 1
ATOM 1571 N N . LEU A 1 195 ? 3.286 5.752 12.983 1.00 96.38 195 LEU A N 1
ATOM 1572 C CA . LEU A 1 195 ? 4.369 6.628 12.557 1.00 96.38 195 LEU A CA 1
ATOM 1573 C C . LEU A 1 195 ? 3.885 7.561 11.436 1.00 96.38 195 LEU A C 1
ATOM 1575 O O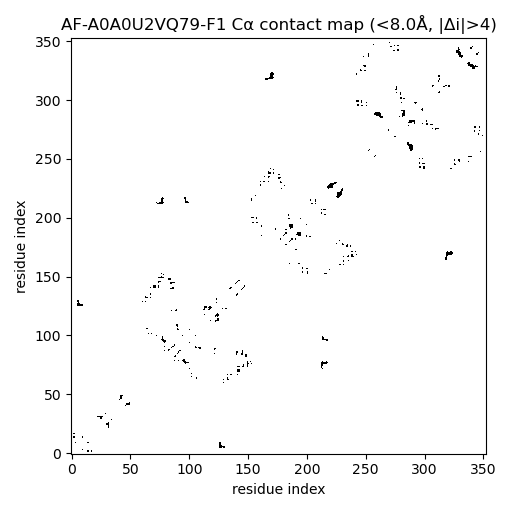 . LEU A 1 195 ? 2.847 7.342 10.811 1.00 96.38 195 LEU A O 1
ATOM 1579 N N . THR A 1 196 ? 4.652 8.613 11.152 1.00 96.69 196 THR A N 1
ATOM 1580 C CA . THR A 1 196 ? 4.380 9.455 9.976 1.00 96.69 196 THR A CA 1
ATOM 1581 C C . THR A 1 196 ? 4.613 8.669 8.684 1.00 96.69 196 THR A C 1
ATOM 1583 O O . THR A 1 196 ? 5.505 7.823 8.640 1.00 96.69 196 THR A O 1
ATOM 1586 N N . ASN A 1 197 ? 3.892 8.994 7.604 1.00 96.75 197 ASN A N 1
ATOM 1587 C CA . ASN A 1 197 ? 4.058 8.311 6.311 1.00 96.75 197 ASN A CA 1
ATOM 1588 C C . ASN A 1 197 ? 5.523 8.265 5.848 1.00 96.75 197 ASN A C 1
ATOM 1590 O O . ASN A 1 197 ? 5.975 7.227 5.384 1.00 96.75 197 ASN A O 1
ATOM 1594 N N . ALA A 1 198 ? 6.286 9.343 6.057 1.00 97.50 198 ALA A N 1
ATOM 1595 C CA . ALA A 1 198 ? 7.704 9.403 5.700 1.00 97.50 198 ALA A CA 1
ATOM 1596 C C . ALA A 1 198 ? 8.578 8.429 6.515 1.00 97.50 198 ALA A C 1
ATOM 1598 O O . ALA A 1 198 ? 9.524 7.844 5.991 1.00 97.50 198 ALA A O 1
ATOM 1599 N N . GLN A 1 199 ? 8.272 8.233 7.801 1.00 98.38 199 GLN A N 1
ATOM 1600 C CA . GLN A 1 199 ? 8.966 7.241 8.629 1.00 98.38 199 GLN A CA 1
ATOM 1601 C C . GLN A 1 199 ? 8.614 5.817 8.193 1.00 98.38 199 GLN A C 1
ATOM 1603 O O . GLN A 1 199 ? 9.506 4.979 8.092 1.00 98.38 199 GLN A O 1
ATOM 1608 N N . ILE A 1 200 ? 7.337 5.562 7.895 1.00 98.69 200 ILE A N 1
ATOM 1609 C CA . ILE A 1 200 ? 6.866 4.262 7.404 1.00 98.69 200 ILE A CA 1
ATOM 1610 C C . ILE A 1 200 ? 7.533 3.932 6.067 1.00 98.69 200 ILE A C 1
ATOM 1612 O O . ILE A 1 200 ? 8.084 2.846 5.905 1.00 98.69 200 ILE A O 1
ATOM 1616 N N . GLU A 1 201 ? 7.549 4.885 5.133 1.00 98.25 201 GLU A N 1
ATOM 1617 C CA . GLU A 1 201 ? 8.230 4.749 3.847 1.00 98.25 201 GLU A CA 1
ATOM 1618 C C . GLU A 1 201 ? 9.710 4.415 4.050 1.00 98.25 201 GLU A C 1
ATOM 1620 O O . GLU A 1 201 ? 10.198 3.430 3.500 1.00 98.25 201 GLU A O 1
ATOM 1625 N N . SER A 1 202 ? 10.413 5.165 4.904 1.00 98.25 202 SER A N 1
ATOM 1626 C CA . SER A 1 202 ? 11.822 4.902 5.209 1.00 98.25 202 SER A CA 1
ATOM 1627 C C . SER A 1 202 ? 12.049 3.499 5.782 1.00 98.25 202 SER A C 1
ATOM 1629 O O . SER A 1 202 ? 13.015 2.843 5.394 1.00 98.25 202 SER A O 1
ATOM 1631 N N . ASN A 1 203 ? 11.183 3.029 6.684 1.00 98.25 203 ASN A N 1
ATOM 1632 C CA . ASN A 1 203 ? 11.276 1.688 7.267 1.00 98.25 203 ASN A CA 1
ATOM 1633 C C . ASN A 1 203 ? 11.077 0.599 6.203 1.00 98.25 203 ASN A C 1
ATOM 1635 O O . ASN A 1 203 ? 11.846 -0.360 6.143 1.00 98.25 203 ASN A O 1
ATOM 1639 N N . ILE A 1 204 ? 10.077 0.766 5.332 1.00 98.19 204 ILE A N 1
ATOM 1640 C CA . ILE A 1 204 ? 9.779 -0.180 4.250 1.00 98.19 204 ILE A CA 1
ATOM 1641 C C . ILE A 1 204 ? 10.922 -0.212 3.236 1.00 98.19 204 ILE A C 1
ATOM 1643 O O . ILE A 1 204 ? 11.361 -1.297 2.860 1.00 98.19 204 ILE A O 1
ATOM 1647 N N . LEU A 1 205 ? 11.438 0.947 2.817 1.00 97.19 205 LEU A N 1
ATOM 1648 C CA . LEU A 1 205 ? 12.557 1.028 1.876 1.00 97.19 205 LEU A CA 1
ATOM 1649 C C . LEU A 1 205 ? 13.844 0.432 2.459 1.00 97.19 205 LEU A C 1
ATOM 1651 O O . LEU A 1 205 ? 14.613 -0.191 1.726 1.00 97.19 205 LEU A O 1
ATOM 1655 N N . ASP A 1 206 ? 14.092 0.586 3.763 1.00 97.69 206 ASP A N 1
ATOM 1656 C CA . ASP A 1 206 ? 15.236 -0.054 4.414 1.00 97.69 206 ASP A CA 1
ATOM 1657 C C . ASP A 1 206 ? 15.079 -1.579 4.467 1.00 97.69 206 ASP A C 1
ATOM 1659 O O . ASP A 1 206 ? 15.983 -2.304 4.045 1.00 97.69 206 ASP A O 1
ATOM 1663 N N . ALA A 1 207 ? 13.901 -2.070 4.865 1.00 96.25 207 ALA A N 1
ATOM 1664 C CA . ALA A 1 207 ? 13.588 -3.496 4.860 1.00 96.25 207 ALA A CA 1
ATOM 1665 C C . ALA A 1 207 ? 13.687 -4.097 3.445 1.00 96.25 207 ALA A C 1
ATOM 1667 O O . ALA A 1 207 ? 14.244 -5.185 3.265 1.00 96.25 207 ALA A O 1
ATOM 1668 N N . ALA A 1 208 ? 13.219 -3.366 2.429 1.00 96.31 208 ALA A N 1
ATOM 1669 C CA . ALA A 1 208 ? 13.228 -3.778 1.028 1.00 96.31 208 ALA A CA 1
ATOM 1670 C C . ALA A 1 208 ? 14.631 -4.040 0.471 1.00 96.31 208 ALA A C 1
ATOM 1672 O O . ALA A 1 208 ? 14.774 -4.846 -0.449 1.00 96.31 208 ALA A O 1
ATOM 1673 N N . LYS A 1 209 ? 15.691 -3.478 1.067 1.00 95.38 209 LYS A N 1
ATOM 1674 C CA . LYS A 1 209 ? 17.079 -3.833 0.714 1.00 95.38 209 LYS A CA 1
ATOM 1675 C C . LYS A 1 209 ? 17.375 -5.318 0.951 1.00 95.38 209 LYS A C 1
ATOM 1677 O O . LYS A 1 209 ? 18.205 -5.890 0.249 1.00 95.38 209 LYS A O 1
ATOM 1682 N N . GLY A 1 210 ? 16.707 -5.945 1.923 1.00 93.88 210 GLY A N 1
ATOM 1683 C CA . GLY A 1 210 ? 16.896 -7.354 2.276 1.00 93.88 210 GLY A CA 1
ATOM 1684 C C . GLY A 1 210 ? 16.126 -8.341 1.395 1.00 93.88 210 GLY A C 1
ATOM 1685 O O . GLY A 1 210 ? 16.561 -9.481 1.239 1.00 93.88 210 GLY A O 1
ATOM 1686 N N . TRP A 1 211 ? 14.996 -7.933 0.809 1.00 92.81 211 TRP A N 1
ATOM 1687 C CA . TRP A 1 211 ? 14.112 -8.831 0.048 1.00 92.81 211 TRP A CA 1
ATOM 1688 C C . TRP A 1 211 ? 13.834 -8.406 -1.405 1.00 92.81 211 TRP A C 1
ATOM 1690 O O . TRP A 1 211 ? 13.307 -9.227 -2.166 1.00 92.81 211 TRP A O 1
ATOM 1700 N N . GLY A 1 212 ? 14.265 -7.204 -1.799 1.00 93.81 212 GLY A N 1
ATOM 1701 C CA . GLY A 1 212 ? 14.204 -6.621 -3.143 1.00 93.81 212 GLY A CA 1
ATOM 1702 C C . GLY A 1 212 ? 13.059 -5.618 -3.322 1.00 93.81 212 GLY A C 1
ATOM 1703 O O . GLY A 1 212 ? 11.903 -5.981 -3.137 1.00 93.81 212 GLY A O 1
ATOM 1704 N N . PHE A 1 213 ? 13.364 -4.393 -3.771 1.00 95.88 213 PHE A N 1
ATOM 1705 C CA . PHE A 1 213 ? 12.383 -3.305 -3.941 1.00 95.88 213 PHE A CA 1
ATOM 1706 C C . PHE A 1 213 ? 11.132 -3.695 -4.741 1.00 95.88 213 PHE A C 1
ATOM 1708 O O . PHE A 1 213 ? 10.029 -3.327 -4.353 1.00 95.88 213 PHE A O 1
ATOM 1715 N N . TYR A 1 214 ? 11.267 -4.516 -5.785 1.00 95.12 214 TYR A N 1
ATOM 1716 C CA . TYR A 1 214 ? 10.134 -4.951 -6.610 1.00 95.12 214 TYR A CA 1
ATOM 1717 C C . TYR A 1 214 ? 9.032 -5.709 -5.846 1.00 95.12 214 TYR A C 1
ATOM 1719 O O . TYR A 1 214 ? 7.925 -5.834 -6.356 1.00 95.12 214 TYR A O 1
ATOM 1727 N N . LYS A 1 215 ? 9.305 -6.241 -4.646 1.00 96.19 215 LYS A N 1
ATOM 1728 C CA . LYS A 1 215 ? 8.274 -6.915 -3.838 1.00 96.19 215 LYS A CA 1
ATOM 1729 C C . LYS A 1 215 ? 7.487 -5.955 -2.949 1.00 96.19 215 LYS A C 1
ATOM 1731 O O . LYS A 1 215 ? 6.660 -6.421 -2.174 1.00 96.19 215 LYS A O 1
ATOM 1736 N N . ILE A 1 216 ? 7.733 -4.642 -3.013 1.00 97.75 216 ILE A N 1
ATOM 1737 C CA . ILE A 1 216 ? 6.973 -3.659 -2.229 1.00 97.75 216 ILE A CA 1
ATOM 1738 C C . ILE A 1 216 ? 5.488 -3.757 -2.595 1.00 97.75 216 ILE A C 1
ATOM 1740 O O . ILE A 1 216 ? 4.648 -3.766 -1.699 1.00 97.75 216 ILE A O 1
ATOM 1744 N N . TYR A 1 217 ? 5.163 -3.914 -3.882 1.00 96.62 217 TYR A N 1
ATOM 1745 C CA . TYR A 1 217 ? 3.793 -4.188 -4.314 1.00 96.62 217 TYR A CA 1
ATOM 1746 C C . TYR A 1 217 ? 3.185 -5.404 -3.594 1.00 96.62 217 TYR A C 1
ATOM 1748 O O . TYR A 1 217 ? 2.124 -5.280 -2.981 1.00 96.62 217 TYR A O 1
ATOM 1756 N N . ASP A 1 218 ? 3.866 -6.555 -3.619 1.00 96.00 218 ASP A N 1
ATOM 1757 C CA . ASP A 1 218 ? 3.377 -7.795 -2.999 1.00 96.00 218 ASP A CA 1
ATOM 1758 C C . ASP A 1 218 ? 3.283 -7.680 -1.473 1.00 96.00 218 ASP A C 1
ATOM 1760 O O . ASP A 1 218 ? 2.340 -8.193 -0.873 1.00 96.00 218 ASP A O 1
ATOM 1764 N N . PHE A 1 219 ? 4.224 -6.977 -0.838 1.00 97.50 219 PHE A N 1
ATOM 1765 C CA . PHE A 1 219 ? 4.204 -6.710 0.599 1.00 97.50 219 PHE A CA 1
ATOM 1766 C C . PHE A 1 219 ? 2.901 -6.026 1.026 1.00 97.50 219 PHE A C 1
ATOM 1768 O O . PHE A 1 219 ? 2.347 -6.365 2.068 1.00 97.50 219 PHE A O 1
ATOM 1775 N N . PHE A 1 220 ? 2.362 -5.118 0.210 1.00 97.88 220 PHE A N 1
ATOM 1776 C CA . PHE A 1 220 ? 1.063 -4.510 0.486 1.00 97.88 220 PHE A CA 1
ATOM 1777 C C . PHE A 1 220 ? -0.118 -5.382 0.046 1.00 97.88 220 PHE A C 1
ATOM 1779 O O . PHE A 1 220 ? -1.056 -5.583 0.819 1.00 97.88 220 PHE A O 1
ATOM 1786 N N . ASN A 1 221 ? -0.064 -5.899 -1.183 1.00 96.00 221 ASN A N 1
ATOM 1787 C CA . ASN A 1 221 ? -1.236 -6.385 -1.920 1.00 96.00 221 ASN A CA 1
ATOM 1788 C C . ASN A 1 221 ? -1.386 -7.912 -1.949 1.00 96.00 221 ASN A C 1
ATOM 1790 O O . ASN A 1 221 ? -2.340 -8.428 -2.534 1.00 96.00 221 ASN A O 1
ATOM 1794 N N . SER A 1 222 ? -0.473 -8.655 -1.324 1.00 93.94 222 SER A N 1
ATOM 1795 C CA . SER A 1 222 ? -0.605 -10.103 -1.182 1.00 93.94 222 SER A CA 1
ATOM 1796 C C . SER A 1 222 ? -1.913 -10.463 -0.467 1.00 93.94 222 SER A C 1
ATOM 1798 O O . SER A 1 222 ? -2.194 -9.999 0.636 1.00 93.94 222 SER A O 1
ATOM 1800 N N . GLY A 1 223 ? -2.712 -11.336 -1.087 1.00 92.38 223 GLY A N 1
ATOM 1801 C CA . GLY A 1 223 ? -3.981 -11.836 -0.540 1.00 92.38 223 GLY A CA 1
ATOM 1802 C C . GLY A 1 223 ? -3.828 -12.950 0.502 1.00 92.38 223 GLY A C 1
ATOM 1803 O O . GLY A 1 223 ? -4.777 -13.697 0.737 1.00 92.38 223 GLY A O 1
ATOM 1804 N N . ILE A 1 224 ? -2.634 -13.113 1.070 1.00 92.00 224 ILE A N 1
ATOM 1805 C CA . ILE A 1 224 ? -2.308 -14.102 2.101 1.00 92.00 224 ILE A CA 1
ATOM 1806 C C . ILE A 1 224 ? -1.525 -13.436 3.237 1.00 92.00 224 ILE A C 1
ATOM 1808 O O . ILE A 1 224 ? -1.027 -12.321 3.088 1.00 92.00 224 ILE A O 1
ATOM 1812 N N . SER A 1 225 ? -1.385 -14.142 4.362 1.00 90.25 225 SER A N 1
ATOM 1813 C CA . SER A 1 225 ? -0.640 -13.638 5.522 1.00 90.25 225 SER A CA 1
ATOM 1814 C C . SER A 1 225 ? 0.791 -13.234 5.155 1.00 90.25 225 SER A C 1
ATOM 1816 O O . SER A 1 225 ? 1.465 -13.935 4.394 1.00 90.25 225 SER A O 1
ATOM 1818 N N . GLY A 1 226 ? 1.231 -12.095 5.691 1.00 89.62 226 GLY A N 1
ATOM 1819 C CA . GLY A 1 226 ? 2.431 -11.377 5.267 1.00 89.62 226 GLY A CA 1
ATOM 1820 C C . GLY A 1 226 ? 2.147 -10.225 4.296 1.00 89.62 226 GLY A C 1
ATOM 1821 O O . GLY A 1 226 ? 3.056 -9.442 4.031 1.00 89.62 226 GLY A O 1
ATOM 1822 N N . GLY A 1 227 ? 0.919 -10.114 3.774 1.00 95.50 227 GLY A N 1
ATOM 1823 C CA . GLY A 1 227 ? 0.434 -8.953 3.027 1.00 95.50 227 GLY A CA 1
ATOM 1824 C C . GLY A 1 227 ? -0.257 -7.940 3.940 1.00 95.50 227 GLY A C 1
ATOM 1825 O O . GLY A 1 227 ? -1.193 -8.298 4.656 1.00 95.50 227 GLY A O 1
ATOM 1826 N N . VAL A 1 228 ? 0.155 -6.667 3.885 1.00 97.75 228 VAL A N 1
ATOM 1827 C CA . VAL A 1 228 ? -0.358 -5.581 4.746 1.00 97.75 228 VAL A CA 1
ATOM 1828 C C . VAL A 1 228 ? -1.884 -5.524 4.760 1.00 97.75 228 VAL A C 1
ATOM 1830 O O . VAL A 1 228 ? -2.473 -5.565 5.839 1.00 97.75 228 VAL A O 1
ATOM 1833 N N . PHE A 1 229 ? -2.535 -5.467 3.596 1.00 97.56 229 PHE A N 1
ATOM 1834 C CA . PHE A 1 229 ? -3.993 -5.315 3.542 1.00 97.56 229 PHE A CA 1
ATOM 1835 C C . PHE A 1 229 ? -4.743 -6.580 3.980 1.00 97.56 229 PHE A C 1
ATOM 1837 O O . PHE A 1 229 ? -5.794 -6.499 4.620 1.00 97.56 229 PHE A O 1
ATOM 1844 N N . TYR A 1 230 ? -4.188 -7.765 3.712 1.00 96.56 230 TYR A N 1
ATOM 1845 C CA . TYR A 1 230 ? -4.760 -9.019 4.202 1.00 96.56 230 TYR A CA 1
ATOM 1846 C C . TYR A 1 230 ? -4.708 -9.102 5.737 1.00 96.56 230 TYR A C 1
ATOM 1848 O O . TYR A 1 230 ? -5.706 -9.421 6.397 1.00 96.56 230 TYR A O 1
ATOM 1856 N N . ASP A 1 231 ? -3.554 -8.782 6.321 1.00 95.94 231 ASP A N 1
ATOM 1857 C CA . ASP A 1 231 ? -3.360 -8.852 7.766 1.00 95.94 231 ASP A CA 1
ATOM 1858 C C . ASP A 1 231 ? -4.157 -7.748 8.492 1.00 95.94 231 ASP A C 1
ATOM 1860 O O . ASP A 1 231 ? -4.747 -8.011 9.543 1.00 95.94 231 ASP A O 1
ATOM 1864 N N . LEU A 1 232 ? -4.302 -6.553 7.901 1.00 96.19 232 LEU A N 1
ATOM 1865 C CA . LEU A 1 232 ? -5.194 -5.500 8.409 1.00 96.19 232 LEU A CA 1
ATOM 1866 C C . LEU A 1 232 ? -6.674 -5.899 8.377 1.00 96.19 232 LEU A C 1
ATOM 1868 O O . LEU A 1 232 ? -7.410 -5.612 9.326 1.00 96.19 232 LEU A O 1
ATOM 1872 N N . SER A 1 233 ? -7.117 -6.604 7.334 1.00 95.06 233 SER A N 1
ATOM 1873 C CA . SER A 1 233 ? -8.474 -7.158 7.271 1.00 95.06 233 SER A CA 1
ATOM 1874 C C . SER A 1 233 ? -8.722 -8.156 8.409 1.00 95.06 233 SER A C 1
ATOM 1876 O O . SER A 1 233 ? -9.720 -8.063 9.132 1.00 95.06 233 SER A O 1
ATOM 1878 N N . THR A 1 234 ? -7.761 -9.055 8.642 1.00 94.06 234 THR A N 1
ATOM 1879 C CA . THR A 1 234 ? -7.809 -10.038 9.736 1.00 94.06 234 THR A CA 1
ATOM 1880 C C . THR A 1 234 ? -7.832 -9.354 11.108 1.00 94.06 234 THR A C 1
ATOM 1882 O O . THR A 1 234 ? -8.633 -9.705 11.981 1.00 94.06 234 THR A O 1
ATOM 1885 N N . PHE A 1 235 ? -6.999 -8.330 11.291 1.00 94.75 235 PHE A N 1
ATOM 1886 C CA . PHE A 1 235 ? -6.968 -7.503 12.494 1.00 94.75 235 PHE A CA 1
ATOM 1887 C C . PHE A 1 235 ? -8.309 -6.802 12.756 1.00 94.75 235 PHE A C 1
ATOM 1889 O O . PHE A 1 235 ? -8.832 -6.859 13.872 1.00 94.75 235 PHE A O 1
ATOM 1896 N N . SER A 1 236 ? -8.896 -6.188 11.728 1.00 93.38 236 SER A N 1
ATOM 1897 C CA . SER A 1 236 ? -10.185 -5.493 11.807 1.00 93.38 236 SER A CA 1
ATOM 1898 C C . SER A 1 236 ? -11.312 -6.413 12.280 1.00 93.38 236 SER A C 1
ATOM 1900 O O . SER A 1 236 ? -12.076 -6.061 13.187 1.00 93.38 236 SER A O 1
ATOM 1902 N N . GLU A 1 237 ? -11.381 -7.638 11.750 1.00 93.12 237 GLU A N 1
ATOM 1903 C CA . GLU A 1 237 ? -12.373 -8.620 12.196 1.00 93.12 237 GLU A CA 1
ATOM 1904 C C . GLU A 1 237 ? -12.147 -9.067 13.649 1.00 93.12 237 GLU A C 1
ATOM 1906 O O . GLU A 1 237 ? -13.118 -9.247 14.389 1.00 93.12 237 GLU A O 1
ATOM 1911 N N . SER A 1 238 ? -10.896 -9.155 14.112 1.00 93.12 238 SER A N 1
ATOM 1912 C CA . SER A 1 238 ? -10.591 -9.445 15.522 1.00 93.12 238 SER A CA 1
ATOM 1913 C C . SER A 1 238 ? -11.044 -8.325 16.473 1.00 93.12 238 SER A C 1
ATOM 1915 O O . SER A 1 238 ? -11.702 -8.583 17.493 1.00 93.12 238 SER A O 1
ATOM 1917 N N . GLN A 1 239 ? -10.771 -7.063 16.120 1.00 93.25 239 GLN A N 1
ATOM 1918 C CA . GLN A 1 239 ? -11.218 -5.892 16.888 1.00 93.25 239 GLN A CA 1
ATOM 1919 C C . GLN A 1 239 ? -12.751 -5.855 16.976 1.00 93.25 239 GLN A C 1
ATOM 1921 O O . GLN A 1 239 ? -13.324 -5.705 18.059 1.00 93.25 239 GLN A O 1
ATOM 1926 N N . LYS A 1 240 ? -13.431 -6.090 15.849 1.00 92.56 240 LYS A N 1
ATOM 1927 C CA . LYS A 1 240 ? -14.894 -6.189 15.765 1.00 92.56 240 LYS A CA 1
ATOM 1928 C C . LYS A 1 240 ? -15.458 -7.341 16.596 1.00 92.56 240 LYS A C 1
ATOM 1930 O O . LYS A 1 240 ? -16.438 -7.137 17.317 1.00 92.56 240 LYS A O 1
ATOM 1935 N N . ALA A 1 241 ? -14.866 -8.533 16.535 1.00 92.75 241 ALA A N 1
ATOM 1936 C CA . ALA A 1 241 ? -15.307 -9.681 17.325 1.00 92.75 241 ALA A CA 1
ATOM 1937 C C . ALA A 1 241 ? -15.220 -9.387 18.832 1.00 92.75 241 ALA A C 1
ATOM 1939 O O . ALA A 1 241 ? -16.172 -9.640 19.575 1.00 92.75 241 ALA A O 1
ATOM 1940 N N . THR A 1 242 ? -14.123 -8.772 19.274 1.00 93.38 242 THR A N 1
ATOM 1941 C CA . THR A 1 242 ? -13.925 -8.408 20.683 1.00 93.38 242 THR A CA 1
ATOM 1942 C C . THR A 1 242 ? -14.895 -7.309 21.128 1.00 93.38 242 THR A C 1
ATOM 1944 O O . THR A 1 242 ? -15.522 -7.426 22.184 1.00 93.38 242 THR A O 1
ATOM 1947 N N . ALA A 1 243 ? -15.117 -6.292 20.289 1.00 94.06 243 ALA A N 1
ATOM 1948 C CA . ALA A 1 243 ? -16.116 -5.255 20.537 1.00 94.06 243 ALA A CA 1
ATOM 1949 C C . ALA A 1 243 ? -17.528 -5.831 20.715 1.00 94.06 243 ALA A C 1
ATOM 1951 O O . ALA A 1 243 ? -18.244 -5.466 21.648 1.00 94.06 243 ALA A O 1
ATOM 1952 N N . ARG A 1 244 ? -17.922 -6.787 19.864 1.00 94.69 244 ARG A N 1
ATOM 1953 C CA . ARG A 1 244 ? -19.214 -7.486 19.962 1.00 94.69 244 ARG A CA 1
ATOM 1954 C C . ARG A 1 244 ? -19.371 -8.242 21.281 1.00 94.69 244 ARG A C 1
ATOM 1956 O O . ARG A 1 244 ? -20.466 -8.260 21.842 1.00 94.69 244 ARG A O 1
ATOM 1963 N N . VAL A 1 245 ? -18.299 -8.824 21.820 1.00 94.69 245 VAL A N 1
ATOM 1964 C CA . VAL A 1 245 ? -18.331 -9.496 23.131 1.00 94.69 245 VAL A CA 1
ATOM 1965 C C . VAL A 1 245 ? -18.647 -8.507 24.257 1.00 94.69 245 VAL A C 1
ATOM 1967 O O . VAL A 1 245 ? -19.463 -8.815 25.131 1.00 94.69 245 VAL A O 1
ATOM 1970 N N . ASP A 1 246 ? -18.043 -7.320 24.251 1.00 95.69 246 ASP A N 1
ATOM 1971 C CA . ASP A 1 246 ? -18.317 -6.297 25.266 1.00 95.69 246 ASP A CA 1
ATOM 1972 C C . ASP A 1 246 ? -19.707 -5.681 25.097 1.00 95.69 246 ASP A C 1
ATOM 1974 O O . ASP A 1 246 ? -20.457 -5.576 26.072 1.00 95.69 246 ASP A O 1
ATOM 1978 N N . LEU A 1 247 ? -20.106 -5.383 23.860 1.00 94.06 247 LEU A N 1
ATOM 1979 C CA . LEU A 1 247 ? -21.455 -4.918 23.544 1.00 94.06 247 LEU A CA 1
ATOM 1980 C C . LEU A 1 247 ? -22.521 -5.935 23.947 1.00 94.06 247 LEU A C 1
ATOM 1982 O O . LEU A 1 247 ? -23.540 -5.538 24.491 1.00 94.06 247 LEU A O 1
ATOM 1986 N N . SER A 1 248 ? -22.285 -7.240 23.793 1.00 93.69 248 SER A N 1
ATOM 1987 C CA . SER A 1 248 ? -23.217 -8.276 24.259 1.00 93.69 248 SER A CA 1
ATOM 1988 C C . SER A 1 248 ? -23.437 -8.231 25.776 1.00 93.69 248 SER A C 1
ATOM 1990 O O . SER A 1 248 ? -24.557 -8.420 26.258 1.00 93.69 248 SER A O 1
ATOM 1992 N N . LYS A 1 249 ? -22.387 -7.950 26.559 1.00 94.88 249 LYS A N 1
ATOM 1993 C CA . LYS A 1 249 ? -22.509 -7.777 28.016 1.00 94.88 249 LYS A CA 1
ATOM 1994 C C . LYS A 1 249 ? -23.317 -6.521 28.339 1.00 94.88 249 LYS A C 1
ATOM 1996 O O . LYS A 1 249 ? -24.228 -6.578 29.162 1.00 94.88 249 LYS A O 1
ATOM 2001 N N . ILE A 1 250 ? -23.019 -5.410 27.669 1.00 92.50 250 ILE A N 1
ATOM 2002 C CA . ILE A 1 250 ? -23.753 -4.150 27.835 1.00 92.50 250 ILE A CA 1
ATOM 2003 C C . ILE A 1 250 ? -25.221 -4.347 27.447 1.00 92.50 250 ILE A C 1
ATOM 2005 O O . ILE A 1 250 ? -26.102 -3.972 28.212 1.00 92.50 250 ILE A O 1
ATOM 2009 N N . PHE A 1 251 ? -25.497 -5.034 26.340 1.00 89.00 251 PHE A N 1
ATOM 2010 C CA . PHE A 1 251 ? -26.843 -5.338 25.869 1.00 89.00 251 PHE A CA 1
ATOM 2011 C C . PHE A 1 251 ? -27.677 -6.070 26.916 1.00 89.00 251 PHE A C 1
ATOM 2013 O O . PHE A 1 251 ? -28.793 -5.658 27.219 1.00 89.00 251 PHE A O 1
ATOM 2020 N N . LYS A 1 252 ? -27.119 -7.121 27.532 1.00 90.06 252 LYS A N 1
ATOM 2021 C CA . LYS A 1 252 ? -27.795 -7.865 28.607 1.00 90.06 252 LYS A CA 1
ATOM 2022 C C . LYS A 1 252 ? -28.188 -6.949 29.764 1.00 90.06 252 LYS A C 1
ATOM 2024 O O . LYS A 1 252 ? -29.281 -7.086 30.304 1.00 90.06 252 LYS A O 1
ATOM 2029 N N . LEU A 1 253 ? -27.320 -6.005 30.124 1.00 91.00 253 LEU A N 1
ATOM 2030 C CA . LEU A 1 253 ? -27.599 -5.021 31.170 1.00 91.00 253 LEU A CA 1
ATOM 2031 C C . LEU A 1 253 ? -28.646 -3.989 30.732 1.00 91.00 253 LEU A C 1
ATOM 2033 O O . LEU A 1 253 ? -29.490 -3.612 31.545 1.00 91.00 253 LEU A O 1
ATOM 2037 N N . LEU A 1 254 ? -28.614 -3.560 29.467 1.00 86.19 254 LEU A N 1
ATOM 2038 C CA . LEU A 1 254 ? -29.612 -2.663 28.886 1.00 86.19 254 LEU A CA 1
ATOM 2039 C C . LEU A 1 254 ? -31.005 -3.294 28.914 1.00 86.19 254 LEU A C 1
ATOM 2041 O O . LEU A 1 254 ? -31.930 -2.701 29.457 1.00 86.19 254 LEU A O 1
ATOM 2045 N N . VAL A 1 255 ? -31.133 -4.533 28.439 1.00 83.88 255 VAL A N 1
ATOM 2046 C CA . VAL A 1 255 ? -32.393 -5.287 28.478 1.00 83.88 255 VAL A CA 1
ATOM 2047 C C . VAL A 1 255 ? -32.855 -5.522 29.919 1.00 83.88 255 VAL A C 1
ATOM 2049 O O . VAL A 1 255 ? -34.026 -5.346 30.234 1.00 83.88 255 VAL A O 1
ATOM 2052 N N . GLN A 1 256 ? -31.946 -5.877 30.830 1.00 86.88 256 GLN A N 1
ATOM 2053 C CA . GLN A 1 256 ? -32.318 -6.172 32.215 1.00 86.88 256 GLN A CA 1
ATOM 2054 C C . GLN A 1 256 ? -32.859 -4.952 32.974 1.00 86.88 256 GLN A C 1
ATOM 2056 O O . GLN A 1 256 ? -33.731 -5.107 33.829 1.00 86.88 256 GLN A O 1
ATOM 2061 N N . PHE A 1 257 ? -32.309 -3.759 32.734 1.00 84.75 257 PHE A N 1
ATOM 2062 C CA . PHE A 1 257 ? -32.593 -2.590 33.573 1.00 84.75 257 PHE A CA 1
ATOM 2063 C C . PHE A 1 257 ? -33.333 -1.456 32.865 1.00 84.75 257 PHE A C 1
ATOM 2065 O O . PHE A 1 257 ? -33.888 -0.606 33.559 1.00 84.75 257 PHE A O 1
ATOM 2072 N N . TYR A 1 258 ? -33.365 -1.438 31.533 1.00 77.94 258 TYR A N 1
ATOM 2073 C CA . TYR A 1 258 ? -33.797 -0.275 30.753 1.00 77.94 258 TYR A CA 1
ATOM 2074 C C . TYR A 1 258 ? -34.737 -0.604 29.588 1.00 77.94 258 TYR A C 1
ATOM 2076 O O . TYR A 1 258 ? -35.073 0.300 28.835 1.00 77.94 258 TYR A O 1
ATOM 2084 N N . TYR A 1 259 ? -35.166 -1.857 29.425 1.00 74.94 259 TYR A N 1
ATOM 2085 C CA . TYR A 1 259 ? -36.068 -2.261 28.341 1.00 74.94 259 TYR A CA 1
ATOM 2086 C C . TYR A 1 259 ? -37.441 -1.572 28.427 1.00 74.94 259 TYR A C 1
ATOM 2088 O O . TYR A 1 259 ? -37.971 -1.388 29.524 1.00 74.94 259 TYR A O 1
ATOM 2096 N N . ASP A 1 260 ? -37.999 -1.202 27.269 1.00 71.75 260 ASP A N 1
ATOM 2097 C CA . ASP A 1 260 ? -39.294 -0.521 27.085 1.00 71.75 260 ASP A CA 1
ATOM 2098 C C . ASP A 1 260 ? -39.479 0.808 27.846 1.00 71.75 260 ASP A C 1
ATOM 2100 O O . ASP A 1 260 ? -40.592 1.241 28.148 1.00 71.75 260 ASP A O 1
ATOM 2104 N N . LYS A 1 261 ? -38.378 1.507 28.118 1.00 72.81 261 LYS A N 1
ATOM 2105 C CA . LYS A 1 261 ? -38.356 2.874 28.651 1.00 72.81 261 LYS A CA 1
ATOM 2106 C C . LYS A 1 261 ? -38.233 3.930 27.555 1.00 72.81 261 LYS A C 1
ATOM 2108 O O . LYS A 1 261 ? -37.539 3.726 26.558 1.00 72.81 261 LYS A O 1
ATOM 2113 N N . ASN A 1 262 ? -38.859 5.082 27.781 1.00 71.19 262 ASN A N 1
ATOM 2114 C CA . ASN A 1 262 ? -38.657 6.302 27.002 1.00 71.19 262 ASN A CA 1
ATOM 2115 C C . ASN A 1 262 ? -37.827 7.283 27.829 1.00 71.19 262 ASN A C 1
ATOM 2117 O O . ASN A 1 262 ? -38.205 7.592 28.958 1.00 71.19 262 ASN A O 1
ATOM 2121 N N . PHE A 1 263 ? -36.729 7.780 27.268 1.00 69.69 263 PHE A N 1
ATOM 2122 C CA . PHE A 1 263 ? -35.904 8.811 27.885 1.00 69.69 263 PHE A CA 1
ATOM 2123 C C . PHE A 1 263 ? -36.079 10.128 27.136 1.00 69.69 263 PHE A C 1
ATOM 2125 O O . PHE A 1 263 ? -35.932 10.173 25.919 1.00 69.69 263 PHE A O 1
ATOM 2132 N N . ASP A 1 264 ? -36.356 11.208 27.860 1.00 63.59 264 ASP A N 1
ATOM 2133 C CA . ASP A 1 264 ? -36.334 12.557 27.299 1.00 63.59 264 ASP A CA 1
ATOM 2134 C C . ASP A 1 264 ? -34.926 13.148 27.465 1.00 63.59 264 ASP A C 1
ATOM 2136 O O . ASP A 1 264 ? -34.552 13.611 28.544 1.00 63.59 264 ASP A O 1
ATOM 2140 N N . TYR A 1 265 ? -34.118 13.087 26.403 1.00 61.91 265 TYR A N 1
ATOM 2141 C CA . TYR A 1 265 ? -32.800 13.729 26.357 1.00 61.91 265 TYR A CA 1
ATOM 2142 C C . TYR A 1 265 ? -32.880 15.032 25.565 1.00 61.91 265 TYR A C 1
ATOM 2144 O O . TYR A 1 265 ? -32.402 15.149 24.439 1.00 61.91 265 TYR A O 1
ATOM 2152 N N . THR A 1 266 ? -33.528 16.021 26.171 1.00 59.94 266 THR A N 1
ATOM 2153 C CA . THR A 1 266 ? -33.531 17.420 25.712 1.00 59.94 266 THR A CA 1
ATOM 2154 C C . THR A 1 266 ? -32.904 18.368 26.741 1.00 59.94 266 THR A C 1
ATOM 2156 O O . THR A 1 266 ? -32.852 19.580 26.532 1.00 59.94 266 THR A O 1
ATOM 2159 N N . GLN A 1 267 ? -32.405 17.829 27.859 1.00 59.06 267 GLN A N 1
ATOM 2160 C CA . GLN A 1 267 ? -31.911 18.624 28.978 1.00 59.06 267 GLN A CA 1
ATOM 2161 C C . GLN A 1 267 ? -30.473 19.100 28.754 1.00 59.06 267 GLN A C 1
ATOM 2163 O O . GLN A 1 267 ? -29.539 18.304 28.652 1.00 59.06 267 GLN A O 1
ATOM 2168 N N . THR A 1 268 ? -30.314 20.423 28.758 1.00 60.19 268 THR A N 1
ATOM 2169 C CA . THR A 1 268 ? -29.027 21.106 28.901 1.00 60.19 268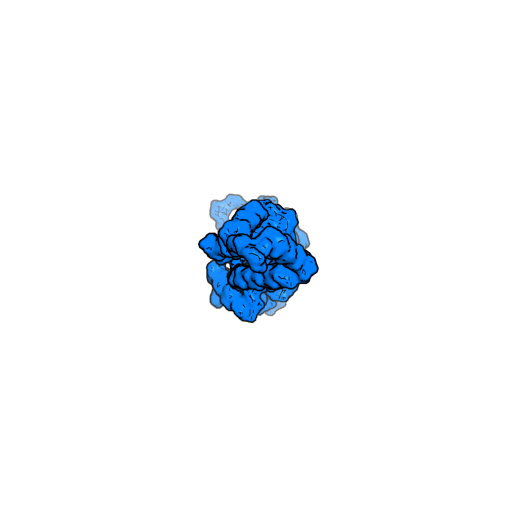 THR A CA 1
ATOM 2170 C C . THR A 1 268 ? -29.026 21.815 30.259 1.00 60.19 268 THR A C 1
ATOM 2172 O O . THR A 1 268 ? -29.904 22.651 30.488 1.00 60.19 268 THR A O 1
ATOM 2175 N N . PRO A 1 269 ? -28.066 21.535 31.160 1.00 65.81 269 PRO A N 1
ATOM 2176 C CA . PRO A 1 269 ? -26.901 20.660 30.984 1.00 65.81 269 PRO A CA 1
ATOM 2177 C C . PRO A 1 269 ? -27.231 19.160 31.102 1.00 65.81 269 PRO A C 1
ATOM 2179 O O . PRO A 1 269 ? -28.209 18.783 31.744 1.00 65.81 269 PRO A O 1
ATOM 2182 N N . SER A 1 270 ? -26.380 18.306 30.518 1.00 73.88 270 SER A N 1
ATOM 2183 C CA . SER A 1 270 ? -26.480 16.845 30.642 1.00 73.88 270 SER A CA 1
ATOM 2184 C C . SER A 1 270 ? -26.504 16.394 32.113 1.00 73.88 270 SER A C 1
ATOM 2186 O O . SER A 1 270 ? -25.799 16.978 32.941 1.00 73.88 270 SER A O 1
ATOM 2188 N N . PRO A 1 271 ? -27.232 15.311 32.452 1.00 74.62 271 PRO A N 1
ATOM 2189 C CA . PRO A 1 271 ? -27.390 14.863 33.840 1.00 74.62 271 PRO A CA 1
ATOM 2190 C C . PRO A 1 271 ? -26.072 14.393 34.474 1.00 74.62 271 PRO A C 1
ATOM 2192 O O . PRO A 1 271 ? -25.924 14.381 35.695 1.00 74.62 271 PRO A O 1
ATOM 2195 N N . PHE A 1 272 ? -25.105 13.998 33.646 1.00 82.56 272 PHE A N 1
ATOM 2196 C CA . PHE A 1 272 ? -23.718 13.743 34.012 1.00 82.56 272 PHE A CA 1
ATOM 2197 C C . PHE A 1 272 ? -22.840 13.795 32.754 1.00 82.56 272 PHE A C 1
ATOM 2199 O O . PHE A 1 272 ? -23.349 13.685 31.640 1.00 82.56 272 PHE A O 1
ATOM 2206 N N . THR A 1 273 ? -21.522 13.931 32.929 1.00 80.62 273 THR A N 1
ATOM 2207 C CA . THR A 1 273 ? -20.551 14.127 31.833 1.00 80.62 273 THR A CA 1
ATOM 2208 C C . THR A 1 273 ? -20.673 13.094 30.709 1.00 80.62 273 THR A C 1
ATOM 2210 O O . THR A 1 273 ? -20.676 13.467 29.550 1.00 80.62 273 THR A O 1
ATOM 2213 N N . GLY A 1 274 ? -20.848 11.813 31.042 1.00 82.94 274 GLY A N 1
ATOM 2214 C CA . GLY A 1 274 ? -20.952 10.720 30.066 1.00 82.94 274 GLY A CA 1
ATOM 2215 C C . GLY A 1 274 ? -22.363 10.376 29.581 1.00 82.94 274 GLY A C 1
ATOM 2216 O O . GLY A 1 274 ? -22.602 9.284 29.069 1.00 82.94 274 GLY A O 1
ATOM 2217 N N . ALA A 1 275 ? -23.345 11.249 29.807 1.00 81.25 275 ALA A N 1
ATOM 2218 C CA . ALA A 1 275 ? -24.724 10.974 29.411 1.00 81.25 275 ALA A CA 1
ATOM 2219 C C . ALA A 1 275 ? -24.865 10.838 27.882 1.00 81.25 275 ALA A C 1
ATOM 2221 O O . ALA A 1 275 ? -25.613 9.982 27.413 1.00 81.25 275 ALA A O 1
ATOM 2222 N N . ASN A 1 276 ? -24.101 11.616 27.107 1.00 82.56 276 ASN A N 1
ATOM 2223 C CA . ASN A 1 276 ? -24.077 11.520 25.645 1.00 82.56 276 ASN A CA 1
ATOM 2224 C C . ASN A 1 276 ? -23.453 10.198 25.149 1.00 82.56 276 ASN A C 1
ATOM 2226 O O . ASN A 1 276 ? -23.917 9.645 24.158 1.00 82.56 276 ASN A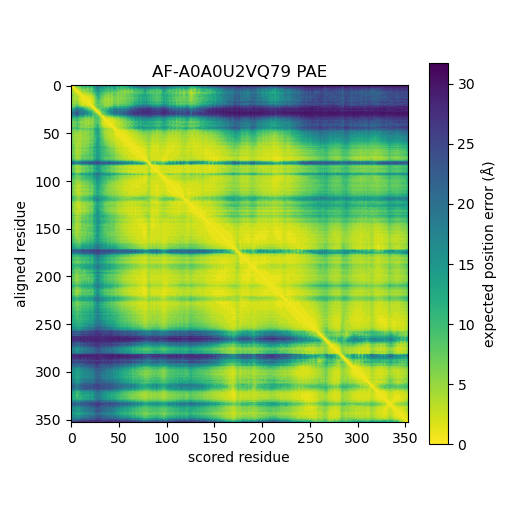 O 1
ATOM 2230 N N . HIS A 1 277 ? -22.451 9.655 25.847 1.00 87.75 277 HIS A N 1
ATOM 2231 C CA . HIS A 1 277 ? -21.815 8.394 25.495 1.00 87.75 277 HIS A CA 1
ATOM 2232 C C . HIS A 1 277 ? -22.797 7.247 25.704 1.00 87.75 277 HIS A C 1
ATOM 2234 O O . HIS A 1 277 ? -22.967 6.401 24.835 1.00 87.75 277 HIS A O 1
ATOM 2240 N N . ILE A 1 278 ? -23.507 7.248 26.835 1.00 85.38 278 ILE A N 1
ATOM 2241 C CA . ILE A 1 278 ? -24.541 6.249 27.118 1.00 85.38 278 ILE A CA 1
ATOM 2242 C C . ILE A 1 278 ? -25.711 6.359 26.134 1.00 85.38 278 ILE A C 1
ATOM 2244 O O . ILE A 1 278 ? -26.313 5.346 25.776 1.00 85.38 278 ILE A O 1
ATOM 2248 N N . TRP A 1 279 ? -26.002 7.562 25.637 1.00 80.31 279 TRP A N 1
ATOM 2249 C CA . TRP A 1 279 ? -27.028 7.762 24.620 1.00 80.31 279 TRP A CA 1
ATOM 2250 C C . TRP A 1 279 ? -26.784 6.975 23.331 1.00 80.31 279 TRP A C 1
ATOM 2252 O O . TRP A 1 279 ? -27.746 6.556 22.695 1.00 80.31 279 TRP A O 1
ATOM 2262 N N . THR A 1 280 ? -25.521 6.690 22.992 1.00 81.88 280 THR A N 1
ATOM 2263 C CA . THR A 1 280 ? -25.138 5.903 21.799 1.00 81.88 280 THR A CA 1
ATOM 2264 C C . THR A 1 280 ? -25.659 4.462 21.789 1.00 81.88 280 THR A C 1
ATOM 2266 O O . THR A 1 280 ? -25.482 3.728 20.817 1.00 81.88 280 THR A O 1
ATOM 2269 N N . PHE A 1 281 ? -26.266 4.012 22.887 1.00 82.81 281 PHE A N 1
ATOM 2270 C CA . PHE A 1 281 ? -26.884 2.696 22.972 1.00 82.81 281 PHE A CA 1
ATOM 2271 C C . PHE A 1 281 ? -28.396 2.725 22.760 1.00 82.81 281 PHE A C 1
ATOM 2273 O O . PHE A 1 281 ? -28.988 1.666 22.558 1.00 82.81 281 PHE A O 1
ATOM 2280 N N . PHE A 1 282 ? -29.032 3.896 22.815 1.00 76.00 282 PHE A N 1
ATOM 2281 C CA . PHE A 1 282 ? -30.479 4.045 22.711 1.00 76.00 282 PHE A CA 1
ATOM 2282 C C . PHE A 1 282 ? -30.854 4.543 21.310 1.00 76.00 282 PHE A C 1
ATOM 2284 O O . PHE A 1 282 ? -30.187 5.386 20.715 1.00 76.00 282 PHE A O 1
ATOM 2291 N N . ASN A 1 283 ? -31.895 3.949 20.724 1.00 67.62 283 ASN A N 1
ATOM 2292 C CA . ASN A 1 283 ? -32.222 4.139 19.312 1.00 67.62 283 ASN A CA 1
ATOM 2293 C C . ASN A 1 283 ? -32.529 5.622 18.990 1.00 67.62 283 ASN A C 1
ATOM 2295 O O . ASN A 1 283 ? -33.027 6.377 19.823 1.00 67.62 283 ASN A O 1
ATOM 2299 N N . THR A 1 284 ? -32.312 6.012 17.731 1.00 57.50 284 THR A N 1
ATOM 2300 C CA . THR A 1 284 ? -32.559 7.341 17.129 1.00 57.50 284 THR A CA 1
ATOM 2301 C C . THR A 1 284 ? -33.986 7.895 17.284 1.00 57.50 284 THR A C 1
ATOM 2303 O O . THR A 1 284 ? -34.243 9.039 16.916 1.00 57.50 284 THR A O 1
ATOM 2306 N N . LYS A 1 285 ? -34.928 7.132 17.852 1.00 56.38 285 LYS A N 1
ATOM 2307 C CA . LYS A 1 285 ? -36.299 7.571 18.152 1.00 56.38 285 LYS A CA 1
ATOM 2308 C C . LYS A 1 285 ? -36.361 8.412 19.431 1.00 56.38 285 LYS A C 1
ATOM 2310 O O . LYS A 1 285 ? -37.060 8.042 20.372 1.00 56.38 285 LYS A O 1
ATOM 2315 N N . ASN A 1 286 ? -35.628 9.523 19.468 1.00 61.69 286 ASN A N 1
ATOM 2316 C CA . ASN A 1 286 ? -35.666 10.499 20.563 1.00 61.69 286 ASN A CA 1
ATOM 2317 C C . ASN A 1 286 ? -35.502 9.867 21.956 1.00 61.69 286 ASN A C 1
ATOM 2319 O O . ASN A 1 286 ? -36.229 10.229 22.874 1.00 61.69 286 ASN A O 1
ATOM 2323 N N . GLY A 1 287 ? -34.597 8.892 22.110 1.00 61.19 287 GLY A N 1
ATOM 2324 C CA . GLY A 1 287 ? -34.308 8.335 23.432 1.00 61.19 287 GLY A CA 1
ATOM 2325 C C . GLY A 1 287 ? -35.157 7.201 23.916 1.00 61.19 287 GLY A C 1
ATOM 2326 O O . GLY A 1 287 ? -35.132 6.855 25.094 1.00 61.19 287 GLY A O 1
ATOM 2327 N N . SER A 1 288 ? -35.925 6.606 23.023 1.00 67.12 288 SER A N 1
ATOM 2328 C CA . SER A 1 288 ? -36.639 5.400 23.363 1.00 67.12 288 SER A CA 1
ATOM 2329 C C . SER A 1 288 ? -35.720 4.179 23.326 1.00 67.12 288 SER A C 1
ATOM 2331 O O . SER A 1 288 ? -34.951 3.970 22.385 1.00 67.12 288 SER A O 1
ATOM 2333 N N . THR A 1 289 ? -35.855 3.323 24.334 1.00 68.56 289 THR A N 1
ATOM 2334 C CA . THR A 1 289 ? -35.377 1.935 24.271 1.00 68.56 289 THR A CA 1
ATOM 2335 C C . THR A 1 289 ? -36.336 1.028 23.491 1.00 68.56 289 THR A C 1
ATOM 2337 O O . THR A 1 289 ? -35.999 -0.122 23.203 1.00 68.56 289 THR A O 1
ATOM 2340 N N . ILE A 1 290 ? -37.513 1.538 23.097 1.00 65.00 290 ILE A N 1
ATOM 2341 C CA . ILE A 1 290 ? -38.452 0.837 22.220 1.00 65.00 290 ILE A CA 1
ATOM 2342 C C . ILE A 1 290 ? -37.798 0.706 20.842 1.00 65.00 290 ILE A C 1
ATOM 2344 O O . ILE A 1 290 ? -37.560 1.687 20.132 1.00 65.00 290 ILE A O 1
ATOM 2348 N N . GLY A 1 291 ? -37.512 -0.536 20.455 1.00 63.91 291 GLY A N 1
ATOM 2349 C CA . GLY A 1 291 ? -36.768 -0.838 19.235 1.00 63.91 291 GLY A CA 1
ATOM 2350 C C . GLY A 1 291 ? -35.253 -0.749 19.406 1.00 63.91 291 GLY A C 1
ATOM 2351 O O . GLY A 1 291 ? -34.562 -0.448 18.432 1.00 63.91 291 GLY A O 1
ATOM 2352 N N . LEU A 1 292 ? -34.733 -0.992 20.617 1.00 71.00 292 LEU A N 1
ATOM 2353 C CA . LEU A 1 292 ? -33.348 -1.433 20.771 1.00 71.00 292 LEU A CA 1
ATOM 2354 C C . LEU A 1 292 ? -33.069 -2.615 19.823 1.00 71.00 292 LEU A C 1
ATOM 2356 O O . LEU A 1 292 ? -33.958 -3.449 19.616 1.00 71.00 292 LEU A O 1
ATOM 2360 N N . PRO A 1 293 ? -31.848 -2.708 19.267 1.00 77.50 293 PRO A N 1
ATOM 2361 C CA . PRO A 1 293 ? -31.396 -3.888 18.542 1.00 77.50 293 PRO A CA 1
ATOM 2362 C C . PRO A 1 293 ? -31.756 -5.181 19.274 1.00 77.50 293 PRO A C 1
ATOM 2364 O O . PRO A 1 293 ? -31.570 -5.275 20.482 1.00 77.50 293 PRO A O 1
ATOM 2367 N N . THR A 1 294 ? -32.265 -6.180 18.556 1.00 77.19 294 THR A N 1
ATOM 2368 C CA . THR A 1 294 ? -32.594 -7.497 19.135 1.00 77.19 294 THR A CA 1
ATOM 2369 C C . THR A 1 294 ? -31.397 -8.444 19.172 1.00 77.19 294 THR A C 1
ATOM 2371 O O . THR A 1 294 ? -31.465 -9.514 19.772 1.00 77.19 294 THR A O 1
ATOM 2374 N N . ASP A 1 295 ? -30.302 -8.056 18.524 1.00 85.00 295 ASP A N 1
ATOM 2375 C CA . ASP A 1 295 ? -29.094 -8.846 18.356 1.00 85.00 295 ASP A CA 1
ATOM 2376 C C . ASP A 1 295 ? -27.832 -7.971 18.450 1.00 85.00 295 ASP A C 1
ATOM 2378 O O . ASP A 1 295 ? -27.861 -6.745 18.293 1.00 85.00 295 ASP A O 1
ATOM 2382 N N . VAL A 1 296 ? -26.706 -8.629 18.731 1.00 86.56 296 VAL A N 1
ATOM 2383 C CA . VAL A 1 296 ? -25.403 -7.985 18.959 1.00 86.56 296 VAL A CA 1
ATOM 2384 C C . VAL A 1 296 ? -24.858 -7.314 17.697 1.00 86.56 296 VAL A C 1
ATOM 2386 O O . VAL A 1 296 ? -24.138 -6.323 17.808 1.00 86.56 296 VAL A O 1
ATOM 2389 N N . ASP A 1 297 ? -25.205 -7.802 16.509 1.00 88.75 297 ASP A N 1
ATOM 2390 C CA . ASP A 1 297 ? -24.687 -7.269 15.248 1.00 88.75 297 ASP A CA 1
ATOM 2391 C C . ASP A 1 297 ? -25.349 -5.930 14.921 1.00 88.75 297 ASP A C 1
ATOM 2393 O O . ASP A 1 297 ? -24.669 -4.952 14.602 1.00 88.75 297 ASP A O 1
ATOM 2397 N N . SER A 1 298 ? -26.664 -5.857 15.106 1.00 87.94 298 SER A N 1
ATOM 2398 C CA . SER A 1 298 ? -27.439 -4.626 15.008 1.00 87.94 298 SER A CA 1
ATOM 2399 C C . SER A 1 298 ? -27.012 -3.612 16.080 1.00 87.94 298 SER A C 1
ATOM 2401 O O . SER A 1 298 ? -26.915 -2.419 15.790 1.00 87.94 298 SER A O 1
ATOM 2403 N N . MET A 1 299 ? -26.671 -4.068 17.294 1.00 87.19 299 MET A N 1
ATOM 2404 C CA . MET A 1 299 ? -26.111 -3.200 18.341 1.00 87.19 299 MET A CA 1
ATOM 2405 C C . MET A 1 299 ? -24.720 -2.675 17.993 1.00 87.19 299 MET A C 1
ATOM 2407 O O . MET A 1 299 ? -24.449 -1.495 18.194 1.00 87.19 299 MET A O 1
ATOM 2411 N N . TYR A 1 300 ? -23.852 -3.522 17.445 1.00 91.19 300 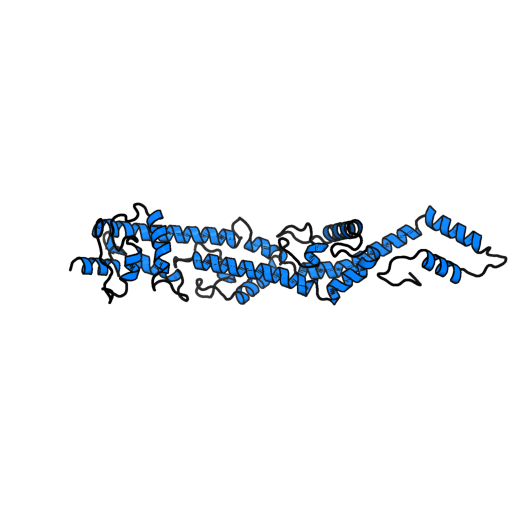TYR A N 1
ATOM 2412 C CA . TYR A 1 300 ? -22.534 -3.114 16.969 1.00 91.19 300 TYR A CA 1
ATOM 2413 C C . TYR A 1 300 ? -22.636 -2.052 15.876 1.00 91.19 300 TYR A C 1
ATOM 2415 O O . TYR A 1 300 ? -21.957 -1.032 15.962 1.00 91.19 300 TYR A O 1
ATOM 2423 N N . ASN A 1 301 ? -23.508 -2.250 14.886 1.00 89.19 301 ASN A N 1
ATOM 2424 C CA . ASN A 1 301 ? -23.691 -1.290 13.799 1.00 89.19 301 ASN A CA 1
ATOM 2425 C C . ASN A 1 301 ? -24.255 0.046 14.298 1.00 89.19 301 ASN A C 1
ATOM 2427 O O . ASN A 1 301 ? -23.766 1.099 13.891 1.00 89.19 301 ASN A O 1
ATOM 2431 N N . LEU A 1 302 ? -25.238 0.008 15.207 1.00 86.38 302 LEU A N 1
ATOM 2432 C CA . LEU A 1 302 ? -25.792 1.208 15.835 1.00 86.38 302 LEU A CA 1
ATOM 2433 C C . LEU A 1 302 ? -24.711 1.972 16.607 1.00 86.38 302 LEU A C 1
ATOM 2435 O O . LEU A 1 302 ? -24.487 3.152 16.345 1.00 86.38 302 LEU A O 1
ATOM 2439 N N . PHE A 1 303 ? -24.006 1.280 17.504 1.00 89.81 303 PHE A N 1
ATOM 2440 C CA . PHE A 1 303 ? -22.958 1.877 18.323 1.00 89.81 303 PHE A CA 1
ATOM 2441 C C . PHE A 1 303 ? -21.842 2.462 17.453 1.00 89.81 303 PHE A C 1
ATOM 2443 O O . PHE A 1 303 ? -21.475 3.617 17.638 1.00 89.81 303 PHE A O 1
ATOM 2450 N N . LYS A 1 304 ? -21.354 1.715 16.451 1.00 89.88 304 LYS A N 1
ATOM 2451 C CA . LYS A 1 304 ? -20.313 2.175 15.518 1.00 89.88 304 LYS A CA 1
ATOM 2452 C C . LYS A 1 304 ? -20.708 3.469 14.801 1.00 89.88 304 LYS A C 1
ATOM 2454 O O . LYS A 1 304 ? -19.865 4.341 14.635 1.00 89.88 304 LYS A O 1
ATOM 2459 N N . ALA A 1 305 ? -21.966 3.597 14.382 1.00 87.12 305 ALA A N 1
ATOM 2460 C CA . ALA A 1 305 ? -22.453 4.791 13.694 1.00 87.12 305 ALA A CA 1
ATOM 2461 C C . ALA A 1 305 ? -22.664 5.991 14.633 1.00 87.12 305 ALA A C 1
ATOM 2463 O O . ALA A 1 305 ? -22.525 7.136 14.211 1.00 87.12 305 ALA A O 1
ATOM 2464 N N . GLN A 1 306 ? -23.035 5.745 15.891 1.00 87.06 306 GLN A N 1
ATOM 2465 C CA . GLN A 1 306 ? -23.377 6.805 16.842 1.00 87.06 306 GLN A CA 1
ATOM 2466 C C . GLN A 1 306 ? -22.182 7.290 17.660 1.00 87.06 306 GLN A C 1
ATOM 2468 O O . GLN A 1 306 ? -22.121 8.466 18.008 1.00 87.06 306 GLN A O 1
ATOM 2473 N N . VAL A 1 307 ? -21.210 6.424 17.945 1.00 88.75 307 VAL A N 1
ATOM 2474 C CA . VAL A 1 307 ? -20.046 6.775 18.770 1.00 88.75 307 VAL A CA 1
ATOM 2475 C C . VAL A 1 307 ? -19.209 7.898 18.145 1.00 88.75 307 VAL A C 1
ATOM 2477 O O . VAL A 1 307 ? -18.645 8.717 18.867 1.00 88.75 307 VAL A O 1
ATOM 2480 N N . THR A 1 308 ? -19.216 8.023 16.813 1.00 86.06 308 THR A N 1
ATOM 2481 C CA . THR A 1 308 ? -18.559 9.119 16.079 1.00 86.06 308 THR A CA 1
ATOM 2482 C C . THR A 1 308 ? -19.219 10.483 16.281 1.00 86.06 308 THR A C 1
ATOM 2484 O O . THR A 1 308 ? -18.661 11.492 15.868 1.00 86.06 308 THR A O 1
ATOM 2487 N N . GLN A 1 309 ? -20.419 10.527 16.865 1.00 83.75 309 GLN A N 1
ATOM 2488 C CA . GLN A 1 309 ? -21.153 11.760 17.173 1.00 83.75 309 GLN A CA 1
ATOM 2489 C C . GLN A 1 309 ? -20.913 12.232 18.615 1.00 83.75 309 GLN A C 1
ATOM 2491 O O . GLN A 1 309 ? -21.534 13.194 19.062 1.00 83.75 309 GLN A O 1
ATOM 2496 N N . THR A 1 310 ? -20.047 11.541 19.357 1.00 85.94 310 THR A N 1
ATOM 2497 C CA . THR A 1 310 ? -19.727 11.855 20.753 1.00 85.94 310 THR A CA 1
ATOM 2498 C C . THR A 1 310 ? -18.322 12.421 20.896 1.00 85.94 310 THR A C 1
ATOM 2500 O O . THR A 1 310 ? -17.493 12.261 20.007 1.00 85.94 310 THR A O 1
ATOM 2503 N N . ASP A 1 311 ? -18.030 13.037 22.041 1.00 86.00 311 ASP A N 1
ATOM 2504 C CA . ASP A 1 311 ? -16.688 13.503 22.411 1.00 86.00 311 ASP A CA 1
ATOM 2505 C C . ASP A 1 311 ? -15.734 12.364 22.814 1.00 86.00 311 ASP A C 1
ATOM 2507 O O . ASP A 1 311 ? -14.541 12.606 23.016 1.00 86.00 311 ASP A O 1
ATOM 2511 N N . LEU A 1 312 ? -16.220 11.116 22.865 1.00 87.06 312 LEU A N 1
ATOM 2512 C CA . LEU A 1 312 ? -15.385 9.936 23.083 1.00 87.06 312 LEU A CA 1
ATOM 2513 C C . LEU A 1 312 ? -14.347 9.766 21.964 1.00 87.06 312 LEU A C 1
ATOM 2515 O O . LEU A 1 312 ? -13.202 9.396 22.226 1.00 87.06 312 LEU A O 1
ATOM 2519 N N . ILE A 1 313 ? -14.745 10.040 20.721 1.00 85.62 313 ILE A N 1
ATOM 2520 C CA . ILE A 1 313 ? -13.887 9.940 19.541 1.00 85.62 313 ILE A CA 1
ATOM 2521 C C . ILE A 1 313 ? -13.559 11.350 19.068 1.00 85.62 313 ILE A C 1
ATOM 2523 O O . ILE A 1 313 ? -14.449 12.131 18.750 1.00 85.62 313 ILE A O 1
ATOM 2527 N N . ASN A 1 314 ? -12.272 11.667 18.980 1.00 82.12 314 ASN A N 1
ATOM 2528 C CA . ASN A 1 314 ? -11.796 12.925 18.414 1.00 82.12 314 ASN A CA 1
ATOM 2529 C C . ASN A 1 314 ? -10.574 12.695 17.514 1.00 82.12 314 ASN A C 1
ATOM 2531 O O . ASN A 1 314 ? -10.124 11.562 17.334 1.00 82.12 314 ASN A O 1
ATOM 2535 N N . GLU A 1 315 ? -10.038 13.780 16.953 1.00 73.75 315 GLU A N 1
ATOM 2536 C CA . GLU A 1 315 ? -8.878 13.757 16.051 1.00 73.75 315 GLU A CA 1
ATOM 2537 C C . GLU A 1 315 ? -7.611 13.166 16.685 1.00 73.75 315 GLU A C 1
ATOM 2539 O O . GLU A 1 315 ? -6.721 12.732 15.969 1.00 73.75 315 GLU A O 1
ATOM 2544 N N . THR A 1 316 ? -7.509 13.151 18.017 1.00 73.69 316 THR A N 1
ATOM 2545 C CA . THR A 1 316 ? -6.347 12.618 18.743 1.00 73.69 316 THR A CA 1
ATOM 2546 C C . THR A 1 316 ? -6.557 11.175 19.192 1.00 73.69 316 THR A C 1
ATOM 2548 O O . THR A 1 316 ? -5.638 10.365 19.132 1.00 73.69 316 THR A O 1
ATOM 2551 N N . THR A 1 317 ? -7.749 10.835 19.685 1.00 72.38 317 THR A N 1
ATOM 2552 C CA . THR A 1 317 ? -8.021 9.510 20.261 1.00 72.38 317 THR A CA 1
ATOM 2553 C C . THR A 1 317 ? -8.510 8.496 19.236 1.00 72.38 317 THR A C 1
ATOM 2555 O O . THR A 1 317 ? -8.328 7.294 19.453 1.00 72.38 317 THR A O 1
ATOM 2558 N N . HIS A 1 318 ? -9.128 8.940 18.137 1.00 80.31 318 HIS A N 1
ATOM 2559 C CA . HIS A 1 318 ? -9.831 8.076 17.184 1.00 80.31 318 HIS A CA 1
ATOM 2560 C C . HIS A 1 318 ? -10.675 7.006 17.917 1.00 80.31 318 HIS A C 1
ATOM 2562 O O . HIS A 1 318 ? -11.305 7.290 18.937 1.00 80.31 318 HIS A O 1
ATOM 2568 N N . TYR A 1 319 ? -10.679 5.762 17.433 1.00 83.06 319 TYR A N 1
ATOM 2569 C CA . TYR A 1 319 ? -11.383 4.646 18.067 1.00 83.06 319 TYR A CA 1
ATOM 2570 C C . TYR A 1 319 ? -10.601 3.996 19.225 1.00 83.06 319 TYR A C 1
ATOM 2572 O O . TYR A 1 319 ? -11.152 3.151 19.929 1.00 83.06 319 TYR A O 1
ATOM 2580 N N . SER A 1 320 ? -9.356 4.404 19.500 1.00 84.94 320 SER A N 1
ATOM 2581 C CA . SER A 1 320 ? -8.459 3.709 20.444 1.00 84.94 320 SER A CA 1
ATOM 2582 C C . SER A 1 320 ? -8.925 3.715 21.911 1.00 84.94 320 SER A C 1
ATOM 2584 O O . SER A 1 320 ? -8.437 2.940 22.734 1.00 84.94 320 SER A O 1
ATOM 2586 N N . VAL A 1 321 ? -9.879 4.577 22.268 1.00 88.69 321 VAL A N 1
ATOM 2587 C CA . VAL A 1 321 ? -10.436 4.670 23.629 1.00 88.69 321 VAL A CA 1
ATOM 2588 C C . VAL A 1 321 ? -11.717 3.855 23.817 1.00 88.69 321 VAL A C 1
ATOM 2590 O O . VAL A 1 321 ? -12.162 3.663 24.954 1.00 88.69 321 VAL A O 1
ATOM 2593 N N . VAL A 1 322 ? -12.300 3.343 22.728 1.00 92.12 322 VAL A N 1
ATOM 2594 C CA . VAL A 1 322 ? -13.608 2.676 22.726 1.00 92.12 322 VAL A CA 1
ATOM 2595 C C . VAL A 1 322 ? -13.591 1.414 23.584 1.00 92.12 322 VAL A C 1
ATOM 2597 O O . VAL A 1 322 ? -14.476 1.232 24.418 1.00 92.12 322 VAL A O 1
ATOM 2600 N N . ALA A 1 323 ? -12.563 0.573 23.476 1.00 94.06 323 ALA A N 1
ATOM 2601 C CA . ALA A 1 323 ? -12.441 -0.638 24.285 1.00 94.06 323 ALA A CA 1
ATOM 2602 C C . ALA A 1 323 ? -12.434 -0.332 25.790 1.00 94.06 323 ALA A C 1
ATOM 2604 O O . ALA A 1 323 ? -13.129 -0.984 26.575 1.00 94.06 323 ALA A O 1
ATOM 2605 N N . LYS A 1 324 ? -11.668 0.684 26.209 1.00 93.75 324 LYS A N 1
ATOM 2606 C CA . LYS A 1 324 ? -11.613 1.120 27.612 1.00 93.75 324 LYS A CA 1
ATOM 2607 C C . LYS A 1 324 ? -12.976 1.622 28.076 1.00 93.75 324 LYS A C 1
ATOM 2609 O O . LYS A 1 324 ? -13.404 1.283 29.180 1.00 93.75 324 LYS A O 1
ATOM 2614 N N . TYR A 1 325 ? -13.652 2.398 27.232 1.00 94.25 325 TYR A N 1
ATOM 2615 C CA . TYR A 1 325 ? -14.995 2.887 27.500 1.00 94.25 325 TYR A CA 1
ATOM 2616 C C . TYR A 1 325 ? -15.990 1.738 27.692 1.00 94.25 325 TYR A C 1
ATOM 2618 O O . TYR A 1 325 ? -16.570 1.622 28.770 1.00 94.25 325 TYR A O 1
ATOM 2626 N N . LEU A 1 326 ? -16.115 0.835 26.715 1.00 95.38 326 LEU A N 1
ATOM 2627 C CA . LEU A 1 326 ? -17.041 -0.301 26.766 1.00 95.38 326 LEU A CA 1
ATOM 2628 C C . LEU A 1 326 ? -16.807 -1.170 28.010 1.00 95.38 326 LEU A C 1
ATOM 2630 O O . LEU A 1 326 ? -17.750 -1.491 28.737 1.00 95.38 326 LEU A O 1
ATOM 2634 N N . LYS A 1 327 ? -15.542 -1.479 28.324 1.00 95.94 327 LYS A N 1
ATOM 2635 C CA . LYS A 1 327 ? -15.168 -2.240 29.528 1.00 95.94 327 LYS A CA 1
ATOM 2636 C C . LYS A 1 327 ? -15.508 -1.517 30.834 1.00 95.94 327 LYS A C 1
ATOM 2638 O O . LYS A 1 327 ? -15.704 -2.177 31.849 1.00 95.94 327 LYS A O 1
ATOM 2643 N N . SER A 1 328 ? -15.594 -0.186 30.836 1.00 95.94 328 SER A N 1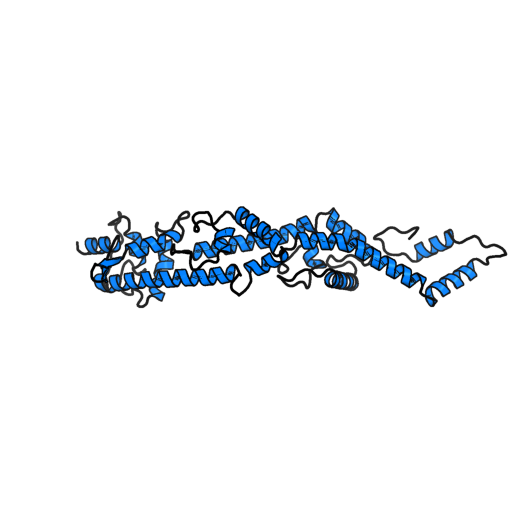
ATOM 2644 C CA . SER A 1 328 ? -15.939 0.590 32.035 1.00 95.94 328 SER A CA 1
ATOM 2645 C C . SER A 1 328 ? -17.427 0.511 32.409 1.00 95.94 328 SER A C 1
ATOM 2647 O O . SER A 1 328 ? -17.782 0.718 33.575 1.00 95.94 328 SER A O 1
ATOM 2649 N N . LEU A 1 329 ? -18.294 0.183 31.442 1.00 95.81 329 LEU A N 1
ATOM 2650 C CA . LEU A 1 329 ? -19.753 0.188 31.597 1.00 95.81 329 LEU A CA 1
ATOM 2651 C C . LEU A 1 329 ? -20.299 -1.028 32.343 1.00 95.81 329 LEU A C 1
ATOM 2653 O O . LEU A 1 329 ? -21.427 -1.008 32.843 1.00 95.81 329 LEU A O 1
ATOM 2657 N N . TYR A 1 330 ? -19.506 -2.088 32.454 1.00 96.56 330 TYR A N 1
ATOM 2658 C CA . TYR A 1 330 ? -19.906 -3.310 33.129 1.00 96.56 330 TYR A CA 1
ATOM 2659 C C . TYR A 1 330 ? -18.807 -3.813 34.061 1.00 96.56 330 TYR A C 1
ATOM 2661 O O . TYR A 1 330 ? -17.642 -3.440 33.970 1.00 96.56 330 TYR A O 1
ATOM 2669 N N . ARG A 1 331 ? -19.187 -4.684 34.993 1.00 96.88 331 ARG A N 1
ATOM 2670 C CA . ARG A 1 331 ? -18.242 -5.445 35.815 1.00 96.88 331 ARG A CA 1
ATOM 2671 C C . ARG A 1 331 ? -18.846 -6.776 36.230 1.00 96.88 331 ARG A C 1
ATOM 2673 O O . ARG A 1 331 ? -20.068 -6.898 36.331 1.00 96.88 331 ARG A O 1
ATOM 2680 N N . PHE A 1 332 ? -17.986 -7.729 36.555 1.00 95.25 332 PHE A N 1
ATOM 2681 C CA . PHE A 1 332 ? -18.376 -8.951 37.247 1.00 95.25 332 PHE A CA 1
ATOM 2682 C C . PHE A 1 332 ? -18.141 -8.770 38.746 1.00 95.25 332 PHE A C 1
ATOM 2684 O O . PHE A 1 332 ? -17.099 -8.260 39.157 1.00 95.25 332 PHE A O 1
ATOM 2691 N N . ASN A 1 333 ? -19.128 -9.119 39.569 1.00 90.50 333 ASN A N 1
ATOM 2692 C CA . ASN A 1 333 ? -18.933 -9.143 41.017 1.00 90.50 333 ASN A CA 1
ATOM 2693 C C . ASN A 1 333 ? -18.113 -10.381 41.440 1.00 90.50 333 ASN A C 1
ATOM 2695 O O . ASN A 1 333 ? -17.763 -11.218 40.610 1.00 90.50 333 ASN A O 1
ATOM 2699 N N . ILE A 1 334 ? -17.845 -10.525 42.742 1.00 90.25 334 ILE A N 1
ATOM 2700 C CA . ILE A 1 334 ? -17.094 -11.668 43.298 1.00 90.25 334 ILE A CA 1
ATOM 2701 C C . ILE A 1 334 ? -17.728 -13.040 43.001 1.00 90.25 334 ILE A C 1
ATOM 2703 O O . ILE A 1 334 ? -17.056 -14.056 43.115 1.00 90.25 334 ILE A O 1
ATOM 2707 N N . LEU A 1 335 ? -19.009 -13.072 42.622 1.00 92.44 335 LEU A N 1
ATOM 2708 C CA . LEU A 1 335 ? -19.751 -14.280 42.258 1.00 92.44 335 LEU A CA 1
ATOM 2709 C C . LEU A 1 335 ? -19.794 -14.504 40.735 1.00 92.44 335 LEU A C 1
ATOM 2711 O O . LEU A 1 335 ? -20.525 -15.372 40.270 1.00 92.44 335 LEU A O 1
ATOM 2715 N N . GLY A 1 336 ? -19.079 -13.699 39.942 1.00 91.81 336 GLY A N 1
ATOM 2716 C CA . GLY A 1 336 ? -19.111 -13.778 38.480 1.00 91.81 336 GLY A CA 1
ATOM 2717 C C . GLY A 1 336 ? -20.411 -13.262 37.854 1.00 91.81 336 GLY A C 1
ATOM 2718 O O . GLY A 1 336 ? -20.674 -13.517 36.682 1.00 91.81 336 GLY A O 1
ATOM 2719 N N . ILE A 1 337 ? -21.236 -12.526 38.603 1.00 93.56 337 ILE A N 1
ATOM 2720 C CA . ILE A 1 337 ? -22.498 -11.974 38.101 1.00 93.56 337 ILE A CA 1
ATOM 2721 C C . ILE A 1 337 ? -22.229 -10.624 37.440 1.00 93.56 337 ILE A C 1
ATOM 2723 O O . ILE A 1 337 ? -21.622 -9.726 38.034 1.00 93.56 337 ILE A O 1
ATOM 2727 N N . LEU A 1 338 ? -22.712 -10.486 36.206 1.00 96.38 338 LEU A N 1
ATOM 2728 C CA . LEU A 1 338 ? -22.634 -9.263 35.420 1.00 96.38 338 LEU A CA 1
ATOM 2729 C C . LEU A 1 338 ? -23.480 -8.147 36.055 1.00 96.38 338 LEU A C 1
ATOM 2731 O O . LEU A 1 338 ? -24.630 -8.358 36.433 1.00 96.38 338 LEU A O 1
ATOM 2735 N N . SER A 1 339 ? -22.917 -6.945 36.165 1.00 94.69 339 SER A N 1
ATOM 2736 C CA . SER A 1 339 ? -23.586 -5.785 36.759 1.00 94.69 339 SER A CA 1
ATOM 2737 C C . SER A 1 339 ? -23.185 -4.476 36.079 1.00 94.69 339 SER A C 1
ATOM 2739 O O . SER A 1 339 ? -22.090 -4.371 35.522 1.00 94.69 339 SER A O 1
ATOM 2741 N N . VAL A 1 340 ? -24.065 -3.470 36.158 1.00 93.56 340 VAL A N 1
ATOM 2742 C CA . VAL A 1 340 ? -23.790 -2.114 35.655 1.00 93.56 340 VAL A CA 1
ATOM 2743 C C . VAL A 1 340 ? -22.639 -1.456 36.420 1.00 93.56 340 VAL A C 1
ATOM 2745 O O . VAL A 1 340 ? -22.530 -1.574 37.647 1.00 93.56 340 VAL A O 1
ATOM 2748 N N . SER A 1 341 ? -21.796 -0.729 35.695 1.00 95.12 341 SER A N 1
ATOM 2749 C CA . SER A 1 341 ? -20.650 0.016 36.215 1.00 95.12 341 SER A CA 1
ATOM 2750 C C . SER A 1 341 ? -20.526 1.372 35.513 1.00 95.12 341 SER A C 1
ATOM 2752 O O . SER A 1 341 ? -21.263 1.657 34.570 1.00 95.12 341 SER A O 1
ATOM 2754 N N . GLY A 1 342 ? -19.637 2.227 36.024 1.00 93.00 342 GLY A N 1
ATOM 2755 C CA . GLY A 1 342 ? -19.290 3.506 35.407 1.00 93.00 342 GLY A CA 1
ATOM 2756 C C . GLY A 1 342 ? -20.504 4.371 35.067 1.00 93.00 342 GLY A C 1
ATOM 2757 O O . GLY A 1 342 ? -21.432 4.524 35.866 1.00 93.00 342 GLY A O 1
ATOM 2758 N N . GLU A 1 343 ? -20.495 4.913 33.857 1.00 91.38 343 GLU A N 1
ATOM 2759 C CA . GLU A 1 343 ? -21.556 5.769 33.334 1.00 91.38 343 GLU A CA 1
ATOM 2760 C C . GLU A 1 343 ? -22.909 5.054 33.231 1.00 91.38 343 GLU A C 1
ATOM 2762 O O . GLU A 1 343 ? -23.936 5.642 33.565 1.00 91.38 343 GLU A O 1
ATOM 2767 N N . LEU A 1 344 ? -22.925 3.758 32.902 1.00 90.56 344 LEU A N 1
ATOM 2768 C CA . LEU A 1 344 ? -24.164 2.980 32.847 1.00 90.56 344 LEU A CA 1
ATOM 2769 C C . LEU A 1 344 ? -24.804 2.840 34.237 1.00 90.56 344 LEU A C 1
ATOM 2771 O O . LEU A 1 344 ? -26.024 2.784 34.363 1.00 90.56 344 LEU A O 1
ATOM 2775 N N . ARG A 1 345 ? -24.005 2.819 35.311 1.00 91.62 345 ARG A N 1
ATOM 2776 C CA . ARG A 1 345 ? -24.523 2.870 36.689 1.00 91.62 345 ARG A CA 1
ATOM 2777 C C . ARG A 1 345 ? -25.064 4.255 37.047 1.00 91.62 345 ARG A C 1
ATOM 2779 O O . ARG A 1 345 ? -26.031 4.330 37.803 1.00 91.62 345 ARG A O 1
ATOM 2786 N N . ASN A 1 346 ? -24.437 5.326 36.562 1.00 89.56 346 ASN A N 1
ATOM 2787 C CA . ASN A 1 346 ? -24.907 6.693 36.798 1.00 89.56 346 ASN A CA 1
ATOM 2788 C C . ASN A 1 346 ? -26.254 6.928 36.114 1.00 89.56 346 ASN A C 1
ATOM 2790 O O . ASN A 1 346 ? -27.173 7.410 36.772 1.00 89.56 346 ASN A O 1
ATOM 2794 N N . TRP A 1 347 ? -26.402 6.465 34.868 1.00 86.06 347 TRP A N 1
ATOM 2795 C CA . TRP A 1 347 ? -27.676 6.484 34.150 1.00 86.06 347 TRP A CA 1
ATOM 2796 C C . TRP A 1 347 ? -28.780 5.772 34.944 1.00 86.06 347 TRP A C 1
ATOM 2798 O O . TRP A 1 347 ? -29.837 6.350 35.172 1.00 86.06 347 TRP A O 1
ATOM 2808 N N . LYS A 1 348 ? -28.494 4.578 35.495 1.00 85.94 348 LYS A N 1
ATOM 2809 C CA . LYS A 1 348 ? -29.441 3.832 36.350 1.00 85.94 348 LYS A CA 1
ATOM 2810 C C . LYS A 1 348 ? -29.961 4.640 37.530 1.00 85.94 348 LYS A C 1
ATOM 2812 O O . LYS A 1 348 ? -31.114 4.509 37.919 1.00 85.94 348 LYS A O 1
ATOM 2817 N N . LYS A 1 349 ? -29.058 5.369 38.189 1.00 85.50 349 LYS A N 1
ATOM 2818 C CA . LYS A 1 349 ? -29.378 6.124 39.403 1.00 85.50 349 LYS A CA 1
ATOM 2819 C C . LYS A 1 349 ? -30.201 7.357 39.083 1.00 85.50 349 LYS A C 1
ATOM 2821 O O . LYS A 1 349 ? -31.113 7.648 39.841 1.00 85.50 349 LYS A O 1
ATOM 2826 N N . TRP A 1 350 ? -29.841 8.062 38.013 1.00 80.62 350 TRP A N 1
ATOM 2827 C CA . TRP A 1 350 ? -30.580 9.225 37.536 1.00 80.62 350 TRP A CA 1
ATOM 2828 C C . TRP A 1 350 ? -32.005 8.838 37.137 1.00 80.62 350 TRP A C 1
ATOM 2830 O O . TRP A 1 350 ? -32.943 9.484 37.564 1.00 80.62 350 TRP A O 1
ATOM 2840 N N . GLU A 1 351 ? -32.171 7.726 36.424 1.00 73.56 351 GLU A N 1
ATOM 2841 C CA . GLU A 1 351 ? -33.489 7.238 36.004 1.00 73.56 351 GLU A CA 1
ATOM 2842 C C . GLU A 1 351 ? -34.406 6.809 37.166 1.00 73.56 351 GLU A C 1
ATOM 2844 O O . GLU A 1 351 ? -35.619 6.742 37.017 1.00 73.56 351 GLU A O 1
ATOM 2849 N N . GLY A 1 352 ? -33.832 6.476 38.325 1.00 69.62 352 GLY A N 1
ATOM 2850 C CA . GLY A 1 352 ? -34.598 6.139 39.526 1.00 69.62 352 GLY A CA 1
ATOM 2851 C C . GLY A 1 352 ? -35.032 7.347 40.364 1.00 69.62 352 GLY A C 1
ATOM 2852 O O . GLY A 1 352 ? -35.589 7.130 41.441 1.00 69.62 352 GLY A O 1
ATOM 2853 N N . GLN A 1 353 ? -34.708 8.571 39.931 1.00 64.88 353 GLN A N 1
ATOM 2854 C CA . GLN A 1 353 ? -35.144 9.840 40.530 1.00 64.88 353 GLN A CA 1
ATOM 2855 C C . GLN A 1 353 ? -36.384 10.343 39.803 1.00 64.88 353 GLN A C 1
ATOM 2857 O O . GLN A 1 353 ? -37.263 10.890 40.506 1.00 64.88 353 GLN A O 1
#

Secondary structure (DSSP, 8-state):
-TT--TTS---HHHHHHHHHHTSPPPBTTB-HHHHHHHHHHHHHHH-HHHHHHHHHHHHHHHHHHHHHHHHHHHH--S--TT--SHHHHHH-TTPPTTPPP-HHHHHHHHHHHHHHHTT-TTPPPGGGHHHHHHHHHHTTIIIIIIHHHHHHHHHHHHHHHHHHHHHH--S---TTTS-HHHHHHHB-TTSSSBPPHHHHHHHHHHHHHHH-GGGHHHHHH-SSTT-HHHHHHHHHHHHHHHHHHHHHHHHHHHHHHHTT-B-----SS-SSTTHHHHHTTS-TTTTB-TT--SSHHHHHHHHHHHHTTSTTS-TTTTTTTHHHHHHHTEEE-TTS-EEE-HHHHHHHHHHT-

Radius of gyration: 35.76 Å; Cα contacts (8 Å, |Δi|>4): 387; chains: 1; bounding box: 84×35×109 Å